Protein AF-F3C036-F1 (afdb_monomer)

Radius of gyration: 21.15 Å; Cα contacts (8 Å, |Δi|>4): 652; chains: 1; bounding box: 64×46×56 Å

Sequence (335 aa):
KQIQALHERIKTNNLTSQKGSITKVDILDRYFKQIKDDIVMARKLKVVVDCGNGAAGVIAPQLIEALGCEVISLFAEVDGNFPNHHPDPGKLENLQDLIAKVKETGADLGLAFDGDGDRVGVVTNKGNVVYPDRLLMLFALDVLKRNPGADIIFDVKCTRRLTPLISEHGGRPVMWKTGHSLIKKEMKKSGALLAGEMSGHIFFKERWFGFDDGIYSAARLLEILSQESANAEDLFETFPNDISTPEINVKVTDVTKFSIIKALETDAQWGDAKLTTIDGVRVDYPKGWGLVRASNTTPVLVLRFEAETEAELQRIKDVFHAELKKVAPDLDLPF

Structure (mmCIF, N/CA/C/O backbone):
data_AF-F3C036-F1
#
_entry.id   AF-F3C036-F1
#
loop_
_atom_site.group_PDB
_atom_site.id
_atom_site.type_symbol
_atom_site.label_atom_id
_atom_site.label_alt_id
_atom_site.label_comp_id
_atom_site.label_asym_id
_atom_site.label_entity_id
_atom_site.label_seq_id
_atom_site.pdbx_PDB_ins_code
_atom_site.Cartn_x
_atom_site.Cartn_y
_atom_site.Cartn_z
_atom_site.occupancy
_atom_site.B_iso_or_equiv
_atom_site.auth_seq_id
_atom_site.auth_comp_id
_atom_site.auth_asym_id
_atom_site.auth_atom_id
_atom_site.pdbx_PDB_model_num
ATOM 1 N N . LYS A 1 1 ? -8.868 -3.477 -21.520 1.00 71.06 1 LYS A N 1
ATOM 2 C CA . LYS A 1 1 ? -9.905 -3.741 -22.557 1.00 71.06 1 LYS A CA 1
ATOM 3 C C . LYS A 1 1 ? -11.290 -3.209 -22.161 1.00 71.06 1 LYS A C 1
ATOM 5 O O . LYS A 1 1 ? -11.872 -2.511 -22.969 1.00 71.06 1 LYS A O 1
ATOM 10 N N . GLN A 1 2 ? -11.799 -3.455 -20.945 1.00 90.81 2 GLN A N 1
ATOM 11 C CA . GLN A 1 2 ? -13.140 -2.985 -20.536 1.00 90.81 2 GLN A CA 1
ATOM 12 C C . GLN A 1 2 ? -13.286 -1.450 -20.484 1.00 90.81 2 GLN A C 1
ATOM 14 O O . GLN A 1 2 ? -14.262 -0.935 -21.008 1.00 90.81 2 GLN A O 1
ATOM 19 N N . ILE A 1 3 ? -12.297 -0.715 -19.956 1.00 93.44 3 ILE A N 1
ATOM 20 C CA . ILE A 1 3 ? -12.329 0.765 -19.923 1.00 93.44 3 ILE A CA 1
ATOM 21 C C . ILE A 1 3 ? -12.415 1.360 -21.340 1.00 93.44 3 ILE A C 1
ATOM 23 O O . ILE A 1 3 ? -13.264 2.201 -21.613 1.00 93.44 3 ILE A O 1
ATOM 27 N N . GLN A 1 4 ? -11.602 0.861 -22.277 1.00 93.31 4 GLN A N 1
ATOM 28 C CA . GLN A 1 4 ? -11.642 1.306 -23.678 1.00 93.31 4 GLN A CA 1
ATOM 29 C C . GLN A 1 4 ? -12.978 0.974 -24.363 1.00 93.31 4 GLN A C 1
ATOM 31 O O . GLN A 1 4 ? -13.433 1.733 -25.209 1.00 93.31 4 GLN A O 1
ATOM 36 N N . ALA A 1 5 ? -13.651 -0.109 -23.960 1.00 96.19 5 ALA A N 1
ATOM 37 C CA . ALA A 1 5 ? -14.981 -0.437 -24.471 1.00 96.19 5 ALA A CA 1
ATOM 38 C C . ALA A 1 5 ? -16.060 0.575 -24.032 1.00 96.19 5 ALA A C 1
ATOM 40 O O . ALA A 1 5 ? -17.023 0.778 -24.767 1.00 96.19 5 ALA A O 1
ATOM 41 N N . LEU A 1 6 ? -15.907 1.239 -22.876 1.00 97.31 6 LEU A N 1
ATOM 42 C CA . LEU A 1 6 ? -16.800 2.334 -22.466 1.00 97.31 6 LEU A CA 1
ATOM 43 C C . LEU A 1 6 ? -16.614 3.567 -23.359 1.00 97.31 6 LEU A C 1
ATOM 45 O O . LEU A 1 6 ? -17.595 4.136 -23.830 1.00 97.31 6 LEU A O 1
ATOM 49 N N . HIS A 1 7 ? -15.364 3.937 -23.646 1.00 96.44 7 HIS A N 1
ATOM 50 C CA . HIS A 1 7 ? -15.054 5.020 -24.581 1.00 96.44 7 HIS A CA 1
ATOM 51 C C . HIS A 1 7 ? -15.587 4.716 -25.991 1.00 96.44 7 HIS A C 1
ATOM 53 O O . HIS A 1 7 ? -16.211 5.573 -26.616 1.00 96.44 7 HIS A O 1
ATOM 59 N N . GLU A 1 8 ? -15.437 3.474 -26.456 1.00 97.50 8 GLU A N 1
ATOM 60 C CA . GLU A 1 8 ? -15.960 3.048 -27.756 1.00 97.50 8 GLU A CA 1
ATOM 61 C C . GLU A 1 8 ? -17.493 3.081 -27.816 1.00 97.50 8 GLU A C 1
ATOM 63 O O . GLU A 1 8 ? -18.063 3.482 -28.830 1.00 97.50 8 GLU A O 1
ATOM 68 N N . ARG A 1 9 ? -18.185 2.734 -26.721 1.00 97.69 9 ARG A N 1
ATOM 69 C CA . ARG A 1 9 ? -19.649 2.869 -26.631 1.00 97.69 9 ARG A CA 1
ATOM 70 C C . ARG A 1 9 ? -20.111 4.306 -26.842 1.00 97.69 9 ARG A C 1
ATOM 72 O O . ARG A 1 9 ? -21.094 4.521 -27.543 1.00 97.69 9 ARG A O 1
ATOM 79 N N . ILE A 1 10 ? -19.396 5.273 -26.270 1.00 97.88 10 ILE A N 1
ATOM 80 C CA . ILE A 1 10 ? -19.684 6.699 -26.464 1.00 97.88 10 ILE A CA 1
ATOM 81 C C . ILE A 1 10 ? -19.424 7.086 -27.926 1.00 97.88 10 ILE A C 1
ATOM 83 O O . ILE A 1 10 ? -20.297 7.668 -28.564 1.00 97.88 10 ILE A O 1
ATOM 87 N N . LYS A 1 11 ? -18.267 6.702 -28.485 1.00 97.88 11 LYS A N 1
ATOM 88 C CA . LYS A 1 11 ? -17.894 7.012 -29.877 1.00 97.88 11 LYS A CA 1
ATOM 89 C C . LYS A 1 11 ? -18.865 6.460 -30.917 1.00 97.88 11 LYS A C 1
ATOM 91 O O . LYS A 1 11 ? -19.129 7.118 -31.917 1.00 97.88 11 LYS A O 1
ATOM 96 N N . THR A 1 12 ? -19.383 5.260 -30.684 1.00 97.69 12 THR A N 1
ATOM 97 C CA . THR A 1 12 ? -20.289 4.560 -31.607 1.00 97.69 12 THR A CA 1
ATOM 98 C C . THR A 1 12 ? -21.764 4.819 -31.315 1.00 97.69 12 THR A C 1
ATOM 100 O O . THR A 1 12 ? -22.623 4.212 -31.949 1.00 97.69 12 THR A O 1
ATOM 103 N N . ASN A 1 13 ? -22.074 5.695 -30.350 1.00 97.19 13 ASN A N 1
ATOM 104 C CA . ASN A 1 13 ? -23.428 5.920 -29.845 1.00 97.19 13 ASN A CA 1
ATOM 105 C C . ASN A 1 13 ? -24.156 4.614 -29.445 1.00 97.19 13 ASN A C 1
ATOM 107 O O . ASN A 1 13 ? -25.377 4.497 -29.545 1.00 97.19 13 ASN A O 1
ATOM 111 N N . ASN A 1 14 ? -23.406 3.611 -28.978 1.00 97.62 14 ASN A N 1
ATOM 112 C CA . ASN A 1 14 ? -23.936 2.356 -28.447 1.00 97.62 14 ASN A CA 1
ATOM 113 C C . ASN A 1 14 ? -24.367 2.558 -26.983 1.00 97.62 14 ASN A C 1
ATOM 115 O O . ASN A 1 14 ? -23.746 2.062 -26.033 1.00 97.62 14 ASN A O 1
ATOM 119 N N . LEU A 1 15 ? -25.412 3.367 -26.814 1.00 97.19 15 LEU A N 1
ATOM 120 C CA . LEU A 1 15 ? -25.948 3.822 -25.537 1.00 97.19 15 LEU A CA 1
ATOM 121 C C . LEU A 1 15 ? -27.366 3.278 -25.341 1.00 97.19 15 LEU A C 1
ATOM 123 O O . LEU A 1 15 ? -28.155 3.190 -26.279 1.00 97.19 15 LEU A O 1
ATOM 127 N N . THR A 1 16 ? -27.708 2.916 -24.107 1.00 95.81 16 THR A N 1
ATOM 128 C CA . THR A 1 16 ? -29.074 2.502 -23.759 1.00 95.81 16 THR A CA 1
ATOM 129 C C . THR A 1 16 ? -29.900 3.718 -23.339 1.00 95.81 16 THR A C 1
ATOM 131 O O . THR A 1 16 ? -29.437 4.508 -22.520 1.00 95.81 16 THR A O 1
ATOM 134 N N . SER A 1 17 ? -31.135 3.840 -23.836 1.00 95.88 17 SER A N 1
ATOM 135 C CA . SER A 1 17 ? -32.079 4.899 -23.445 1.00 95.88 17 SER A CA 1
ATOM 136 C C . SER A 1 17 ? -33.247 4.301 -22.664 1.00 95.88 17 SER A C 1
ATOM 138 O O . SER A 1 17 ? -34.124 3.656 -23.237 1.00 95.88 17 SER A O 1
ATOM 140 N N . GLN A 1 18 ? -33.231 4.473 -21.342 1.00 95.81 18 GLN A N 1
ATOM 141 C CA . GLN A 1 18 ? -34.309 4.086 -20.428 1.00 95.81 18 GLN A CA 1
ATOM 142 C C . GLN A 1 18 ? -34.378 5.090 -19.269 1.00 95.81 18 GLN A C 1
ATOM 144 O O . GLN A 1 18 ? -33.363 5.674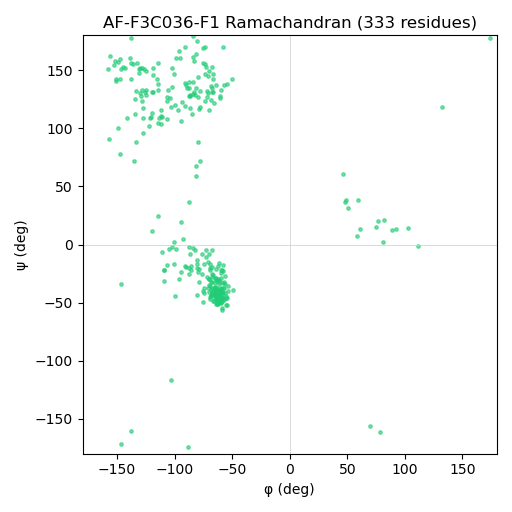 -18.890 1.00 95.81 18 GLN A O 1
ATOM 149 N N . LYS A 1 19 ? -35.568 5.297 -18.688 1.00 96.25 19 LYS A N 1
ATOM 150 C CA . LYS A 1 19 ? -35.719 6.110 -17.470 1.00 96.25 19 LYS A CA 1
ATOM 151 C C . LYS A 1 19 ? -35.288 5.290 -16.250 1.00 96.25 19 LYS A C 1
ATOM 153 O O . LYS A 1 19 ? -35.894 4.261 -15.972 1.00 96.25 19 LYS A O 1
ATOM 158 N N . GLY A 1 20 ? -34.258 5.750 -15.541 1.00 96.62 20 GLY A N 1
ATOM 159 C CA . GLY A 1 20 ? -33.819 5.170 -14.267 1.00 96.62 20 GLY A CA 1
ATOM 160 C C . GLY A 1 20 ? -34.527 5.770 -13.044 1.00 96.62 20 GLY A C 1
ATOM 161 O O . GLY A 1 20 ? -35.421 6.606 -13.175 1.00 96.62 20 GLY A O 1
ATOM 162 N N . SER A 1 21 ? -34.082 5.373 -11.850 1.00 97.19 21 SER A N 1
ATOM 163 C CA . SER A 1 21 ? -34.491 5.930 -10.551 1.00 97.19 21 SER A CA 1
ATOM 164 C C . SER A 1 21 ? -33.267 6.312 -9.714 1.00 97.19 21 SER A C 1
ATOM 166 O O . SER A 1 21 ? -32.213 5.694 -9.850 1.00 97.19 21 SER A O 1
ATOM 168 N N . ILE A 1 22 ? -33.407 7.298 -8.824 1.00 97.88 22 ILE A N 1
ATOM 169 C CA . ILE A 1 22 ? -32.348 7.738 -7.903 1.00 97.88 22 ILE A CA 1
ATOM 170 C C . ILE A 1 22 ? -32.827 7.519 -6.468 1.00 97.88 22 ILE A C 1
ATOM 172 O O . ILE A 1 22 ? -33.921 7.949 -6.103 1.00 97.88 22 ILE A O 1
ATOM 176 N N . THR A 1 23 ? -31.991 6.888 -5.645 1.00 97.94 23 THR A N 1
ATOM 177 C CA . THR A 1 23 ? -32.235 6.697 -4.211 1.00 97.94 23 THR A CA 1
ATOM 178 C C . THR A 1 23 ? -31.002 7.140 -3.439 1.00 97.94 23 THR A C 1
ATOM 180 O O . THR A 1 23 ? -29.890 6.736 -3.767 1.00 97.94 23 THR A O 1
ATOM 183 N N . LYS A 1 24 ? -31.196 7.979 -2.417 1.00 98.00 24 LYS A N 1
ATOM 184 C CA . LYS A 1 24 ? -30.128 8.362 -1.489 1.00 98.00 24 LYS A CA 1
ATOM 185 C C . LYS A 1 24 ? -30.018 7.298 -0.404 1.00 98.00 24 LYS A C 1
ATOM 187 O O . LYS A 1 24 ? -31.029 6.934 0.192 1.00 98.00 24 LYS A O 1
ATOM 192 N N . VAL A 1 25 ? -28.808 6.807 -0.169 1.00 97.69 25 VAL A N 1
ATOM 193 C CA . VAL A 1 25 ? -28.511 5.802 0.854 1.00 97.69 25 VAL A CA 1
ATOM 194 C C . VAL A 1 25 ? -27.362 6.329 1.695 1.00 97.69 25 VAL A C 1
ATOM 196 O O . VAL A 1 25 ? -26.307 6.636 1.147 1.00 97.69 25 VAL A O 1
ATOM 199 N N . ASP A 1 26 ? -27.573 6.419 3.005 1.00 97.12 26 ASP A N 1
ATOM 200 C CA . ASP A 1 26 ? -26.489 6.637 3.956 1.00 97.12 26 ASP A CA 1
ATOM 201 C C . ASP A 1 26 ? -25.858 5.284 4.303 1.00 97.12 26 ASP A C 1
ATOM 203 O O . ASP A 1 26 ? -26.519 4.390 4.843 1.00 97.12 26 ASP A O 1
ATOM 207 N N . ILE A 1 27 ? -24.613 5.092 3.871 1.00 98.00 27 ILE A N 1
ATOM 208 C CA . ILE A 1 27 ? -23.909 3.810 3.957 1.00 98.00 27 ILE A CA 1
ATOM 209 C C . ILE A 1 27 ? -22.827 3.807 5.040 1.00 98.00 27 ILE A C 1
ATOM 211 O O . ILE A 1 27 ? -22.411 2.726 5.462 1.00 98.00 27 ILE A O 1
ATOM 215 N N . LEU A 1 28 ? -22.392 4.987 5.502 1.00 98.19 28 LEU A N 1
ATOM 216 C CA . LEU A 1 28 ? -21.235 5.113 6.389 1.00 98.19 28 LEU A CA 1
ATOM 217 C C . LEU A 1 28 ? -21.491 4.447 7.738 1.00 98.19 28 LEU A C 1
ATOM 219 O O . LEU A 1 28 ? -20.649 3.677 8.185 1.00 98.19 28 LEU A O 1
ATOM 223 N N . ASP A 1 29 ? -22.682 4.612 8.315 1.00 97.88 29 ASP A N 1
ATOM 224 C CA . ASP A 1 29 ? -23.052 3.958 9.577 1.00 97.88 29 ASP A CA 1
ATOM 225 C C . ASP A 1 29 ? -22.985 2.427 9.493 1.00 97.88 29 ASP A C 1
ATOM 227 O O . ASP A 1 29 ? -22.569 1.753 10.439 1.00 97.88 29 ASP A O 1
ATOM 231 N N . ARG A 1 30 ? -23.376 1.853 8.345 1.00 98.44 30 ARG A N 1
ATOM 232 C CA . ARG A 1 30 ? -23.319 0.398 8.138 1.00 98.44 30 ARG A CA 1
ATOM 233 C C . ARG A 1 30 ? -21.879 -0.080 8.053 1.00 98.44 30 ARG A C 1
ATOM 235 O O . ARG A 1 30 ? -21.548 -1.082 8.674 1.00 98.44 30 ARG A O 1
ATOM 242 N N . TYR A 1 31 ? -21.048 0.636 7.302 1.00 98.81 31 TYR A N 1
ATOM 243 C CA . TYR A 1 31 ? -19.625 0.343 7.177 1.00 98.81 31 TYR A CA 1
ATOM 244 C C . TYR A 1 31 ? -18.907 0.479 8.532 1.00 98.81 31 TYR A C 1
ATOM 246 O O . TYR A 1 31 ? -18.235 -0.455 8.964 1.00 98.81 31 TYR A O 1
ATOM 254 N N . PHE A 1 32 ? -19.142 1.578 9.253 1.00 98.81 32 PHE A N 1
ATOM 255 C CA . PHE A 1 32 ? -18.589 1.834 10.582 1.00 98.81 32 PHE A CA 1
ATOM 256 C C . PHE A 1 32 ? -18.922 0.704 11.558 1.00 98.81 32 PHE A C 1
ATOM 258 O O . PHE A 1 32 ? -18.032 0.125 12.181 1.00 98.81 32 PHE A O 1
ATOM 265 N N . LYS A 1 33 ? -20.210 0.351 11.663 1.00 98.69 33 LYS A N 1
ATOM 266 C CA . LYS A 1 33 ? -20.678 -0.715 12.554 1.00 98.69 33 LYS A CA 1
ATOM 267 C C . LYS A 1 33 ? -20.107 -2.075 12.157 1.00 98.69 33 LYS A C 1
ATOM 269 O O . LYS A 1 33 ? -19.719 -2.840 13.029 1.00 98.69 33 LYS A O 1
ATOM 274 N N . GLN A 1 34 ? -20.028 -2.364 10.857 1.00 98.81 34 GLN A N 1
ATOM 275 C CA . GLN A 1 34 ? -19.490 -3.628 10.358 1.00 98.81 34 GLN A CA 1
ATOM 276 C C . GLN A 1 34 ? -18.038 -3.850 10.804 1.00 98.81 34 GLN A C 1
ATOM 278 O O . GLN A 1 34 ? -17.694 -4.971 11.164 1.00 98.81 34 GLN A O 1
ATOM 283 N N . ILE A 1 35 ? -17.204 -2.805 10.793 1.00 98.81 35 ILE A N 1
ATOM 284 C CA . ILE A 1 35 ? -15.812 -2.907 11.252 1.00 98.81 35 ILE A CA 1
ATOM 285 C C . ILE A 1 35 ? -15.755 -2.961 12.776 1.00 98.81 35 ILE A C 1
ATOM 287 O O . ILE A 1 35 ? -15.117 -3.851 13.333 1.00 98.81 35 ILE A O 1
ATOM 291 N N . LYS A 1 36 ? -16.447 -2.040 13.455 1.00 98.62 36 LYS A N 1
ATOM 292 C CA . LYS A 1 36 ? -16.432 -1.947 14.920 1.00 98.62 36 LYS A CA 1
ATOM 293 C C . LYS A 1 36 ? -16.874 -3.241 15.607 1.00 98.62 36 LYS A C 1
ATOM 295 O O . LYS A 1 36 ? -16.331 -3.581 16.650 1.00 98.62 36 LYS A O 1
ATOM 300 N N . ASP A 1 37 ? -17.856 -3.938 15.043 1.00 98.62 37 ASP A N 1
ATOM 301 C CA . ASP A 1 37 ? -18.395 -5.161 15.639 1.00 98.62 37 ASP A CA 1
ATOM 302 C C . ASP A 1 37 ? -17.506 -6.398 15.408 1.00 98.62 37 ASP A C 1
ATOM 304 O O . ASP A 1 37 ? -17.641 -7.375 16.143 1.00 98.62 37 ASP A O 1
ATOM 308 N N . ASP A 1 38 ? -16.632 -6.385 14.394 1.00 98.69 38 ASP A N 1
ATOM 309 C CA . ASP A 1 38 ? -15.737 -7.509 14.066 1.00 98.69 38 ASP A CA 1
ATOM 310 C C . ASP A 1 38 ? -14.337 -7.355 14.678 1.00 98.69 38 ASP A C 1
ATOM 312 O O . ASP A 1 38 ? -13.683 -8.356 14.968 1.00 98.69 38 ASP A O 1
ATOM 316 N N . ILE A 1 39 ? -13.866 -6.119 14.867 1.00 98.69 39 ILE A N 1
ATOM 317 C CA . ILE A 1 39 ? -12.520 -5.827 15.371 1.00 98.69 39 ILE A CA 1
ATOM 318 C C . ILE A 1 39 ? -12.501 -5.808 16.899 1.00 98.69 39 ILE A C 1
ATOM 320 O O . ILE A 1 39 ? -13.255 -5.068 17.532 1.00 98.69 39 ILE A O 1
ATOM 324 N N . VAL A 1 40 ? -11.581 -6.570 17.499 1.00 97.81 40 VAL A N 1
ATOM 325 C CA . VAL A 1 40 ? -11.453 -6.665 18.962 1.00 97.81 40 VAL A CA 1
ATOM 326 C C . VAL A 1 40 ? -10.067 -6.227 19.430 1.00 97.81 40 VAL A C 1
ATOM 328 O O . VAL A 1 40 ? -9.076 -6.935 19.257 1.00 97.81 40 VAL A O 1
ATOM 331 N N . MET A 1 41 ? -10.008 -5.074 20.097 1.00 98.44 41 MET A N 1
ATOM 332 C CA . MET A 1 41 ? -8.781 -4.545 20.698 1.00 98.44 41 MET A CA 1
ATOM 333 C C . MET A 1 41 ? -8.512 -5.175 22.070 1.00 98.44 41 MET A C 1
ATOM 335 O O . MET A 1 41 ? -9.369 -5.147 22.953 1.00 98.44 41 MET A O 1
ATOM 339 N N . ALA A 1 42 ? -7.301 -5.698 22.283 1.00 97.94 42 ALA A N 1
ATOM 340 C CA . ALA A 1 42 ? -6.888 -6.292 23.560 1.00 97.94 42 ALA A CA 1
ATOM 341 C C . ALA A 1 42 ? -6.311 -5.267 24.557 1.00 97.94 42 ALA A C 1
ATOM 343 O O . ALA A 1 42 ? -6.295 -5.511 25.765 1.00 97.94 42 ALA A O 1
ATOM 344 N N . ARG A 1 43 ? -5.867 -4.100 24.072 1.00 97.88 43 ARG A N 1
ATOM 345 C CA . ARG A 1 43 ? -5.432 -2.958 24.890 1.00 97.88 43 ARG A CA 1
ATOM 346 C C . ARG A 1 43 ? -5.653 -1.639 24.158 1.00 97.88 43 ARG A C 1
ATOM 348 O O . ARG A 1 43 ? -5.700 -1.603 22.930 1.00 97.88 43 ARG A O 1
ATOM 355 N N . LYS A 1 44 ? -5.738 -0.549 24.922 1.00 98.12 44 LYS A N 1
ATOM 356 C CA . LYS A 1 44 ? -5.779 0.816 24.384 1.00 98.12 44 LYS A CA 1
ATOM 357 C C . LYS A 1 44 ? -4.430 1.167 23.743 1.00 98.12 44 LYS A C 1
ATOM 359 O O . LYS A 1 44 ? -3.390 0.923 24.351 1.00 98.12 44 LYS A O 1
ATOM 364 N N . LEU A 1 45 ? -4.474 1.766 22.552 1.00 98.75 45 LEU A N 1
ATOM 365 C CA . LEU A 1 45 ? -3.320 2.335 21.843 1.00 98.75 45 LEU A CA 1
ATOM 366 C C . LEU A 1 45 ? -3.531 3.839 21.632 1.00 98.75 45 LEU A C 1
ATOM 368 O O . LEU A 1 45 ? -4.663 4.271 21.405 1.00 98.75 45 LEU A O 1
ATOM 372 N N . LYS A 1 46 ? -2.457 4.627 21.677 1.00 98.88 46 LYS A N 1
ATOM 373 C CA . LYS A 1 46 ? -2.425 6.027 21.240 1.00 98.88 46 LYS A CA 1
ATOM 374 C C . LYS A 1 46 ? -1.967 6.092 19.786 1.00 98.88 46 LYS A C 1
ATOM 376 O O . LYS A 1 46 ? -0.869 5.642 19.470 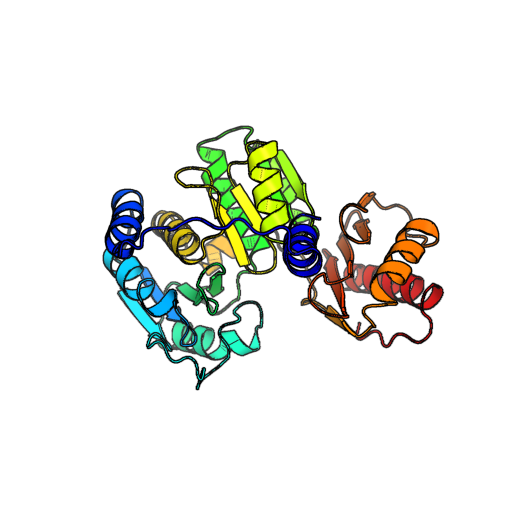1.00 98.88 46 LYS A O 1
ATOM 381 N N . VAL A 1 47 ? -2.783 6.674 18.915 1.00 98.94 47 VAL A N 1
ATOM 382 C CA . VAL A 1 47 ? -2.574 6.653 17.464 1.00 98.94 47 VAL A CA 1
ATOM 383 C C . VAL A 1 47 ? -2.668 8.064 16.898 1.00 98.94 47 VAL A C 1
ATOM 385 O O . VAL A 1 47 ? -3.655 8.763 17.127 1.00 98.94 47 VAL A O 1
ATOM 388 N N . VAL A 1 48 ? -1.658 8.480 16.135 1.00 98.94 48 VAL A N 1
ATOM 389 C CA . VAL A 1 48 ? -1.749 9.694 15.313 1.00 98.94 48 VAL A CA 1
ATOM 390 C C . VAL A 1 48 ? -2.368 9.323 13.969 1.00 98.94 48 VAL A C 1
ATOM 392 O O . VAL A 1 48 ? -1.910 8.379 13.330 1.00 98.94 48 VAL A O 1
ATOM 395 N N . VAL A 1 49 ? -3.407 10.042 13.548 1.00 98.94 49 VAL A N 1
ATOM 396 C CA . VAL A 1 49 ? -4.153 9.762 12.315 1.00 98.94 49 VAL A CA 1
ATOM 397 C C . VAL A 1 49 ? -4.095 10.973 11.398 1.00 98.94 49 VAL A C 1
ATOM 399 O O . VAL A 1 49 ? -4.727 11.988 11.675 1.00 98.94 49 VAL A O 1
ATOM 402 N N . ASP A 1 50 ? -3.354 10.848 10.306 1.00 98.94 50 ASP A N 1
ATOM 403 C CA . ASP A 1 50 ? -3.208 11.856 9.265 1.00 98.94 50 ASP A CA 1
ATOM 404 C C . ASP A 1 50 ? -4.109 11.529 8.068 1.00 98.94 50 ASP A C 1
ATOM 406 O O . ASP A 1 50 ? -4.000 10.461 7.464 1.00 98.94 50 ASP A O 1
ATOM 410 N N . CYS A 1 51 ? -5.031 12.431 7.735 1.00 98.81 51 CYS A N 1
ATOM 411 C CA . CYS A 1 51 ? -5.914 12.258 6.578 1.00 98.81 51 CYS A CA 1
ATOM 412 C C . CYS A 1 51 ? -5.528 13.140 5.384 1.00 98.81 51 CYS A C 1
ATOM 414 O O . CYS A 1 51 ? -6.203 13.065 4.358 1.00 98.81 51 CYS A O 1
ATOM 416 N N . GLY A 1 52 ? -4.515 14.007 5.510 1.00 98.56 52 GLY A N 1
ATOM 417 C CA . GLY A 1 52 ? -4.083 14.931 4.456 1.00 98.56 52 GLY A CA 1
ATOM 418 C C . GLY A 1 52 ? -5.224 15.722 3.802 1.00 98.56 52 GLY A C 1
ATOM 419 O O . GLY A 1 52 ? -5.225 15.907 2.588 1.00 98.56 52 GLY A O 1
ATOM 420 N N . ASN A 1 53 ? -6.239 16.115 4.581 1.00 98.81 53 ASN A N 1
ATOM 421 C CA . ASN A 1 53 ? -7.478 16.773 4.141 1.00 98.81 53 ASN A CA 1
ATOM 422 C C . ASN A 1 53 ? -8.356 15.968 3.159 1.00 98.81 53 ASN A C 1
ATOM 424 O O . ASN A 1 53 ? -9.276 16.518 2.547 1.00 98.81 53 ASN A O 1
ATOM 428 N N . GLY A 1 54 ? -8.086 14.671 3.006 1.00 98.62 54 GLY A N 1
ATOM 429 C CA . GLY A 1 54 ? -8.824 13.741 2.160 1.00 98.62 54 GLY A CA 1
ATOM 430 C C . GLY A 1 54 ? -10.117 13.215 2.786 1.00 98.62 54 GLY A C 1
ATOM 431 O O . GLY A 1 54 ? -10.435 13.448 3.953 1.00 98.62 54 GLY A O 1
ATOM 432 N N . ALA A 1 55 ? -10.863 12.445 1.994 1.00 98.50 55 ALA A N 1
ATOM 433 C CA . ALA A 1 55 ? -12.165 11.903 2.369 1.00 98.50 55 ALA A CA 1
ATOM 434 C C . ALA A 1 55 ? -12.100 10.910 3.542 1.00 98.50 55 ALA A C 1
ATOM 436 O O . ALA A 1 55 ? -13.103 10.732 4.226 1.00 98.50 55 ALA A O 1
ATOM 437 N N . ALA A 1 56 ? -10.939 10.310 3.829 1.00 98.69 56 ALA A N 1
ATOM 438 C CA . ALA A 1 56 ? -10.757 9.430 4.985 1.00 98.69 56 ALA A CA 1
ATOM 439 C C . ALA A 1 56 ? -11.109 10.112 6.326 1.00 98.69 56 ALA A C 1
ATOM 441 O O . ALA A 1 56 ? -11.568 9.440 7.254 1.00 98.69 56 ALA A O 1
ATOM 442 N N . GLY A 1 57 ? -10.983 11.444 6.416 1.00 98.50 57 GLY A N 1
ATOM 443 C CA . GLY A 1 57 ? -11.295 12.226 7.618 1.00 98.50 57 GLY A CA 1
ATOM 444 C C . GLY A 1 57 ? -12.758 12.167 8.072 1.00 98.50 57 GLY A C 1
ATOM 445 O O . GLY A 1 57 ? -13.054 12.420 9.240 1.00 98.50 57 GLY A O 1
ATOM 446 N N . VAL A 1 58 ? -13.683 11.758 7.193 1.00 98.50 58 VAL A N 1
ATOM 447 C CA . VAL A 1 58 ? -15.104 11.603 7.555 1.00 98.50 58 VAL A CA 1
ATOM 448 C C . VAL A 1 58 ? -15.367 10.407 8.473 1.00 98.50 58 VAL A C 1
ATOM 450 O O . VAL A 1 58 ? -16.462 10.307 9.023 1.00 98.50 58 VAL A O 1
ATOM 453 N N . ILE A 1 59 ? -14.412 9.476 8.598 1.00 98.81 59 ILE A N 1
ATOM 454 C CA . ILE A 1 59 ? -14.635 8.224 9.326 1.00 98.81 59 ILE A CA 1
ATOM 455 C C . ILE A 1 59 ? -13.416 7.661 10.057 1.00 98.81 59 ILE A C 1
ATOM 457 O O . ILE A 1 59 ? -13.594 7.037 11.102 1.00 98.81 59 ILE A O 1
ATOM 461 N N . ALA A 1 60 ? -12.197 7.815 9.533 1.00 98.81 60 ALA A N 1
ATOM 462 C CA . ALA A 1 60 ? -11.047 7.085 10.057 1.00 98.81 60 ALA A CA 1
ATOM 463 C C . ALA A 1 60 ? -10.720 7.453 11.519 1.00 98.81 60 ALA A C 1
ATOM 465 O O . ALA A 1 60 ? -10.622 6.529 12.331 1.00 98.81 60 ALA A O 1
ATOM 466 N N . PRO A 1 61 ? -10.640 8.745 11.913 1.00 98.81 61 PRO A N 1
ATOM 467 C CA . PRO A 1 61 ? -10.428 9.109 13.315 1.00 98.81 61 PRO A CA 1
ATOM 468 C C . PRO A 1 61 ? -11.520 8.571 14.251 1.00 98.81 61 PRO A C 1
ATOM 470 O O . PRO A 1 61 ? -11.214 7.979 15.284 1.00 98.81 61 PRO A O 1
ATOM 473 N N . GLN A 1 62 ? -12.791 8.717 13.866 1.00 98.75 62 GLN A N 1
ATOM 474 C CA . GLN A 1 62 ? -13.952 8.336 14.674 1.00 98.75 62 GLN A CA 1
ATOM 475 C C . GLN A 1 62 ? -14.052 6.816 14.831 1.00 98.75 62 GLN A C 1
ATOM 477 O O . GLN A 1 62 ? -14.411 6.316 15.896 1.00 98.75 62 GLN A O 1
ATOM 482 N N . LEU A 1 63 ? -13.744 6.066 13.769 1.00 98.88 63 LEU A N 1
ATOM 483 C CA . LEU A 1 63 ? -13.728 4.609 13.807 1.00 98.88 63 LEU A CA 1
ATOM 484 C C . LEU A 1 63 ? -12.606 4.114 14.715 1.00 98.88 63 LEU A C 1
ATOM 486 O O . LEU A 1 63 ? -12.869 3.298 15.592 1.00 98.88 63 LEU A O 1
ATOM 490 N N . ILE A 1 64 ? -11.387 4.633 14.552 1.00 98.94 64 ILE A N 1
ATOM 491 C CA . ILE A 1 64 ? -10.231 4.236 15.367 1.00 98.94 64 ILE A CA 1
ATOM 492 C C . ILE A 1 64 ? -10.474 4.562 16.849 1.00 98.94 64 ILE A C 1
ATOM 494 O O . ILE A 1 64 ? -10.222 3.722 17.712 1.00 98.94 64 ILE A O 1
ATOM 498 N N . GLU A 1 65 ? -11.037 5.730 17.162 1.00 98.81 65 GLU A N 1
ATOM 499 C CA . GLU A 1 65 ? -11.444 6.075 18.529 1.00 98.81 65 GLU A CA 1
ATOM 500 C C . GLU A 1 65 ? -12.496 5.091 19.069 1.00 98.81 65 GLU A C 1
ATOM 502 O O . GLU A 1 65 ? -12.374 4.583 20.185 1.00 98.81 65 GLU A O 1
ATOM 507 N N . ALA A 1 66 ? -13.498 4.738 18.260 1.00 98.75 66 ALA A N 1
ATOM 508 C CA . ALA A 1 66 ? -14.553 3.806 18.652 1.00 98.75 66 ALA A CA 1
ATOM 509 C C . ALA A 1 66 ? -14.094 2.347 18.819 1.00 98.75 66 ALA A C 1
ATOM 511 O O . ALA A 1 66 ? -14.817 1.574 19.456 1.00 98.75 66 ALA A O 1
ATOM 512 N N . LEU A 1 67 ? -12.922 1.981 18.290 1.00 98.75 67 LEU A N 1
ATOM 513 C CA . LEU A 1 67 ? -12.239 0.715 18.580 1.00 98.75 67 LEU A CA 1
ATOM 514 C C . LEU A 1 67 ? -11.550 0.723 19.959 1.00 98.75 67 LEU A C 1
ATOM 516 O O . LEU A 1 67 ? -11.100 -0.320 20.425 1.00 98.75 67 LEU A O 1
ATOM 520 N N . GLY A 1 68 ? -11.499 1.870 20.644 1.00 98.38 68 GLY A N 1
ATOM 521 C CA . GLY A 1 68 ? -10.919 2.017 21.981 1.00 98.38 68 GLY A CA 1
ATOM 522 C C . GLY A 1 68 ? -9.528 2.652 21.999 1.00 98.38 68 GLY A C 1
ATOM 523 O O . GLY A 1 68 ? -8.851 2.583 23.027 1.00 98.38 68 GLY A O 1
ATOM 524 N N . CYS A 1 69 ? -9.087 3.262 20.895 1.00 98.81 69 CYS A N 1
ATOM 525 C CA . CYS A 1 69 ? -7.833 4.011 20.824 1.00 98.81 69 CYS A CA 1
ATOM 526 C C . CYS A 1 69 ? -7.977 5.450 21.345 1.00 98.81 69 CYS A C 1
ATOM 528 O O . CYS A 1 69 ? -9.055 6.034 21.346 1.00 98.81 69 CYS A O 1
ATOM 530 N N . GLU A 1 70 ? -6.859 6.050 21.749 1.00 98.81 70 GLU A N 1
ATOM 531 C CA . GLU A 1 70 ? -6.726 7.505 21.866 1.00 98.81 70 GLU A CA 1
ATOM 532 C C . GLU A 1 70 ? -6.202 8.061 20.551 1.00 98.81 70 GLU A C 1
ATOM 534 O O . GLU A 1 70 ? -5.114 7.683 20.120 1.00 98.81 70 GLU A O 1
ATOM 539 N N . VAL A 1 71 ? -6.974 8.937 19.914 1.00 98.88 71 VAL A N 1
ATOM 540 C CA . VAL A 1 71 ? -6.668 9.443 18.575 1.00 98.88 71 VAL A CA 1
ATOM 541 C C . VAL A 1 71 ? -6.170 10.879 18.640 1.00 98.88 71 VAL A C 1
ATOM 543 O O . VAL A 1 71 ? -6.769 11.735 19.286 1.00 98.88 71 VAL A O 1
ATOM 546 N N . ILE A 1 72 ? -5.072 11.139 17.936 1.00 98.88 72 ILE A N 1
ATOM 547 C CA . ILE A 1 72 ? -4.541 12.478 17.686 1.00 98.88 72 ILE A CA 1
ATOM 548 C C . ILE A 1 72 ? -4.650 12.726 16.185 1.00 98.88 72 ILE A C 1
ATOM 550 O O . ILE A 1 72 ? -3.881 12.179 15.399 1.00 98.88 72 ILE A O 1
ATOM 554 N N . SER A 1 73 ? -5.622 13.534 15.781 1.00 98.69 73 SER A N 1
ATOM 555 C CA . SER A 1 73 ? -5.877 13.799 14.367 1.00 98.69 73 SER A CA 1
ATOM 556 C C . SER A 1 73 ? -4.925 14.855 13.803 1.00 98.69 73 SER A C 1
ATOM 558 O O . SER A 1 73 ? -4.745 15.921 14.395 1.00 98.69 73 SER A O 1
ATOM 560 N N . LEU A 1 74 ? -4.382 14.589 12.619 1.00 98.81 74 LEU A N 1
ATOM 561 C CA . LEU A 1 74 ? -3.724 15.550 11.742 1.00 98.81 74 LEU A CA 1
ATOM 562 C C . LEU A 1 74 ? -4.551 15.691 10.465 1.00 98.81 74 LEU A C 1
ATOM 564 O O . LEU A 1 74 ? -4.991 14.703 9.880 1.00 98.81 74 LEU A O 1
ATOM 568 N N . PHE A 1 75 ? -4.790 16.939 10.062 1.00 98.69 75 PHE A N 1
ATOM 569 C CA . PHE A 1 75 ? -5.403 17.276 8.772 1.00 98.69 75 PHE A CA 1
ATOM 570 C C . PHE A 1 75 ? -6.689 16.478 8.454 1.00 98.69 75 PHE A C 1
ATOM 572 O O . PHE A 1 75 ? -6.915 16.075 7.318 1.00 98.69 75 PHE A O 1
ATOM 579 N N . ALA A 1 76 ? -7.528 16.224 9.467 1.00 98.38 76 ALA A N 1
ATOM 580 C CA . ALA A 1 76 ? -8.739 15.404 9.339 1.00 98.38 76 ALA A CA 1
ATOM 581 C C . ALA A 1 76 ? -9.942 16.149 8.734 1.00 98.38 76 ALA A C 1
ATOM 583 O O . ALA A 1 76 ? -10.864 15.516 8.228 1.00 98.38 76 ALA A O 1
ATOM 584 N N . GLU A 1 77 ? -9.937 17.482 8.766 1.00 98.62 77 GLU A N 1
ATOM 585 C CA . GLU A 1 77 ? -10.969 18.287 8.110 1.00 98.62 77 GLU A CA 1
ATOM 586 C C . GLU A 1 77 ? -10.845 18.159 6.588 1.00 98.62 77 GLU A C 1
ATOM 588 O O . GLU A 1 77 ? -9.779 18.423 6.019 1.00 98.62 77 GLU A O 1
ATOM 593 N N . VAL A 1 78 ? -11.939 17.757 5.934 1.00 98.69 78 VAL A N 1
ATOM 594 C CA . VAL A 1 78 ? -11.978 17.547 4.483 1.00 98.69 78 VAL A CA 1
ATOM 595 C C . VAL A 1 78 ? -11.892 18.892 3.766 1.00 98.69 78 VAL A C 1
ATOM 597 O O . VAL A 1 78 ? -12.806 19.712 3.852 1.00 98.69 78 VAL A O 1
ATOM 600 N N . ASP A 1 79 ? -10.816 19.091 3.007 1.00 98.56 79 ASP A N 1
ATOM 601 C CA . ASP A 1 79 ? -10.596 20.278 2.183 1.00 98.56 79 ASP A CA 1
ATOM 602 C C . ASP A 1 79 ? -9.937 19.877 0.858 1.00 98.56 79 ASP A C 1
ATOM 604 O O . ASP A 1 79 ? -8.756 19.533 0.801 1.00 98.56 79 ASP A O 1
ATOM 608 N N . GLY A 1 80 ? -10.704 19.964 -0.232 1.00 98.06 80 GLY A N 1
ATOM 609 C CA . GLY A 1 80 ? -10.245 19.618 -1.580 1.00 98.06 80 GLY A CA 1
ATOM 610 C C . GLY A 1 80 ? -9.178 20.553 -2.161 1.00 98.06 80 GLY A C 1
ATOM 611 O O . GLY A 1 80 ? -8.686 20.283 -3.256 1.00 98.06 80 GLY A O 1
ATOM 612 N N . ASN A 1 81 ? -8.815 21.638 -1.464 1.00 98.25 81 ASN A N 1
ATOM 613 C CA . ASN A 1 81 ? -7.648 22.453 -1.806 1.00 98.25 81 ASN A CA 1
ATOM 614 C C . ASN A 1 81 ? -6.331 21.841 -1.305 1.00 98.25 81 ASN A C 1
ATOM 616 O O . ASN A 1 81 ? -5.275 22.296 -1.736 1.00 98.25 81 ASN A O 1
ATOM 620 N N . PHE A 1 82 ? -6.392 20.844 -0.410 1.00 98.06 82 PHE A N 1
ATOM 621 C CA . PHE A 1 82 ? -5.238 20.195 0.223 1.00 98.06 82 PHE A CA 1
ATOM 622 C C . PHE A 1 82 ? -4.200 21.210 0.742 1.00 98.06 82 PHE A C 1
ATOM 624 O O . PHE A 1 82 ? -3.063 21.226 0.270 1.00 98.06 82 PHE A O 1
ATOM 631 N N . PRO A 1 83 ? -4.575 22.097 1.688 1.00 98.38 83 PRO A N 1
ATOM 632 C CA . PRO A 1 83 ? -3.754 23.250 2.074 1.00 98.38 83 PRO A CA 1
ATOM 633 C C . PRO A 1 83 ? -2.464 22.901 2.839 1.00 98.38 83 PRO A C 1
ATOM 635 O O . PRO A 1 83 ? -1.661 23.798 3.091 1.00 98.38 83 PRO A O 1
ATOM 638 N N . ASN A 1 84 ? -2.278 21.635 3.227 1.00 98.56 84 ASN A N 1
ATOM 639 C CA . ASN A 1 84 ? -1.110 21.141 3.958 1.00 98.56 84 ASN A CA 1
ATOM 640 C C . ASN A 1 84 ? -0.173 20.384 2.995 1.00 98.56 84 ASN A C 1
ATOM 642 O O . ASN A 1 84 ? 0.347 20.974 2.049 1.00 98.56 84 ASN A O 1
ATOM 646 N N . HIS A 1 85 ? 0.032 19.080 3.194 1.00 98.31 85 HIS A N 1
ATOM 647 C CA . HIS A 1 85 ? 0.658 18.210 2.197 1.00 98.31 85 HIS A CA 1
ATOM 648 C C . HIS A 1 85 ? -0.405 17.498 1.349 1.00 98.31 85 HIS A C 1
ATOM 650 O O . HIS A 1 85 ? -1.564 17.367 1.744 1.00 98.31 85 HIS A O 1
ATOM 656 N N . HIS A 1 86 ? -0.012 16.994 0.177 1.00 98.06 86 HIS A N 1
ATOM 657 C CA . HIS A 1 86 ? -0.902 16.130 -0.599 1.00 98.06 86 HIS A CA 1
ATOM 658 C C . HIS A 1 86 ? -1.146 14.804 0.146 1.00 98.06 86 HIS A C 1
ATOM 660 O O . HIS A 1 86 ? -0.200 14.259 0.727 1.00 98.06 86 HIS A O 1
ATOM 666 N N . PRO A 1 87 ? -2.367 14.237 0.092 1.00 98.06 87 PRO A N 1
ATOM 667 C CA . PRO A 1 87 ? -2.679 12.959 0.727 1.00 98.06 87 PRO A CA 1
ATOM 668 C C . PRO A 1 87 ? -2.150 11.796 -0.128 1.00 98.06 87 PRO A C 1
ATOM 670 O O . PRO A 1 87 ? -2.895 11.100 -0.816 1.00 98.06 87 PRO A O 1
ATOM 673 N N . ASP A 1 88 ? -0.828 11.626 -0.137 1.00 97.38 88 ASP A N 1
ATOM 674 C CA . ASP A 1 88 ? -0.131 10.523 -0.800 1.00 97.38 88 ASP A CA 1
ATOM 675 C C . ASP A 1 88 ? 0.917 9.926 0.154 1.00 97.38 88 ASP A C 1
ATOM 677 O O . ASP A 1 88 ? 2.074 10.360 0.145 1.00 97.38 88 ASP A O 1
ATOM 681 N N . PRO A 1 89 ? 0.532 8.944 0.991 1.00 96.75 89 PRO A N 1
ATOM 682 C CA . PRO A 1 89 ? 1.392 8.378 2.028 1.00 96.75 89 PRO A CA 1
ATOM 683 C C . PRO A 1 89 ? 2.506 7.478 1.473 1.00 96.75 89 PRO A C 1
ATOM 685 O O . PRO A 1 89 ? 3.359 7.018 2.226 1.00 96.75 89 PRO A O 1
ATOM 688 N N . GLY A 1 90 ? 2.534 7.226 0.157 1.00 92.12 90 GLY A N 1
ATOM 689 C CA . GLY A 1 90 ? 3.640 6.524 -0.502 1.00 92.12 90 GLY A CA 1
ATOM 690 C C . GLY A 1 90 ? 4.917 7.365 -0.620 1.00 92.12 90 GLY A C 1
ATOM 691 O O . GLY A 1 90 ? 5.972 6.834 -0.969 1.00 92.12 90 GLY A O 1
ATOM 692 N N . LYS A 1 91 ? 4.828 8.668 -0.338 1.00 92.12 91 LYS A N 1
ATOM 693 C CA . LYS A 1 91 ? 5.925 9.632 -0.410 1.00 92.12 91 LYS A CA 1
ATOM 694 C C . LYS A 1 91 ? 6.387 10.029 0.982 1.00 92.12 91 LYS A C 1
ATOM 696 O O . LYS A 1 91 ? 5.600 10.529 1.783 1.00 92.12 91 LYS A O 1
ATOM 701 N N . LEU A 1 92 ? 7.676 9.844 1.255 1.00 93.25 92 LEU A N 1
ATOM 702 C CA . LEU A 1 92 ? 8.252 10.083 2.578 1.00 93.25 92 LEU A CA 1
ATOM 703 C C . LEU A 1 92 ? 8.102 11.544 3.029 1.00 93.25 92 LEU A C 1
ATOM 705 O O . LEU A 1 92 ? 7.915 11.802 4.218 1.00 93.25 92 LEU A O 1
ATOM 709 N N . GLU A 1 93 ? 8.155 12.498 2.100 1.00 96.38 93 GLU A N 1
ATOM 710 C CA . GLU A 1 93 ? 7.955 13.921 2.380 1.00 96.38 93 GLU A CA 1
ATOM 711 C C . GLU A 1 93 ? 6.561 14.232 2.948 1.00 96.38 93 GLU A C 1
ATOM 713 O O . GLU A 1 93 ? 6.441 15.116 3.791 1.00 96.38 93 GLU A O 1
ATOM 718 N N . ASN A 1 94 ? 5.534 13.460 2.576 1.00 98.06 94 ASN A N 1
ATOM 719 C CA . ASN A 1 94 ? 4.167 13.627 3.077 1.00 98.06 94 ASN A CA 1
ATOM 720 C C . ASN A 1 94 ? 3.945 12.957 4.443 1.00 98.06 94 ASN A C 1
ATOM 722 O O . ASN A 1 94 ? 2.869 13.072 5.010 1.00 98.06 94 ASN A O 1
ATOM 726 N N . LEU A 1 95 ? 4.938 12.234 4.973 1.00 98.44 95 LEU A N 1
ATOM 727 C CA . LEU A 1 95 ? 4.856 11.571 6.279 1.00 98.44 95 LEU A CA 1
ATOM 728 C C . LEU A 1 95 ? 5.599 12.340 7.380 1.00 98.44 95 LEU A C 1
ATOM 730 O O . LEU A 1 95 ? 5.605 11.900 8.527 1.00 98.44 95 LEU A O 1
ATOM 734 N N . GLN A 1 96 ? 6.259 13.458 7.060 1.00 98.62 96 GLN A N 1
ATOM 735 C CA . GLN A 1 96 ? 7.127 14.158 8.014 1.00 98.62 96 GLN A CA 1
ATOM 736 C C . GLN A 1 96 ? 6.355 14.705 9.222 1.00 98.62 96 GLN A C 1
ATOM 738 O O . GLN A 1 96 ? 6.812 14.530 10.354 1.00 98.62 96 GLN A O 1
ATOM 743 N N . ASP A 1 97 ? 5.172 15.283 9.002 1.00 98.81 97 ASP A N 1
ATOM 744 C CA . ASP A 1 97 ? 4.320 15.797 10.082 1.00 98.81 97 ASP A CA 1
ATOM 745 C C . ASP A 1 97 ? 3.804 14.662 10.976 1.00 98.81 97 ASP A C 1
ATOM 747 O O . ASP A 1 97 ? 3.867 14.760 12.205 1.00 98.81 97 ASP A O 1
ATOM 751 N N . LEU A 1 98 ? 3.395 13.539 10.374 1.00 98.88 98 LEU A N 1
ATOM 752 C CA . LEU A 1 98 ? 3.013 12.328 11.097 1.00 98.88 98 LEU A CA 1
ATOM 753 C C . LEU A 1 98 ? 4.168 11.794 11.958 1.00 98.88 98 LEU A C 1
ATOM 755 O O . LEU A 1 98 ? 3.989 11.557 13.153 1.00 98.88 98 LEU A O 1
ATOM 759 N N . ILE A 1 99 ? 5.364 11.639 11.380 1.00 98.88 99 ILE A N 1
ATOM 760 C CA . ILE A 1 99 ? 6.567 11.169 12.087 1.00 98.88 99 ILE A CA 1
ATOM 761 C C . ILE A 1 99 ? 6.895 12.090 13.264 1.00 98.88 99 ILE A C 1
ATOM 763 O O . ILE A 1 99 ? 7.170 11.611 14.370 1.00 98.88 99 ILE A O 1
ATOM 767 N N . ALA A 1 100 ? 6.866 13.406 13.043 1.00 98.81 100 ALA A N 1
ATOM 768 C CA . ALA A 1 100 ? 7.131 14.390 14.082 1.00 98.81 100 ALA A CA 1
ATOM 769 C C . ALA A 1 100 ? 6.094 14.294 15.208 1.00 98.81 100 ALA A C 1
ATOM 771 O O . ALA A 1 100 ? 6.469 14.218 16.379 1.00 98.81 100 ALA A O 1
ATOM 772 N N . LYS A 1 101 ? 4.802 14.215 14.865 1.00 98.88 101 LYS A N 1
ATOM 773 C CA . LYS A 1 101 ? 3.714 14.165 15.844 1.00 98.88 101 LYS A CA 1
ATOM 774 C C . LYS A 1 101 ? 3.714 12.876 16.661 1.00 98.88 101 LYS A C 1
ATOM 776 O O . LYS A 1 101 ? 3.468 12.931 17.867 1.00 98.88 101 LYS A O 1
ATOM 781 N N . VAL A 1 102 ? 4.037 11.734 16.050 1.00 98.88 102 VAL A N 1
ATOM 782 C CA . VAL A 1 102 ? 4.198 10.457 16.765 1.00 98.88 102 VAL A CA 1
ATOM 783 C C . VAL A 1 102 ? 5.286 10.577 17.833 1.00 98.88 102 VAL A C 1
ATOM 785 O O . VAL A 1 102 ? 5.038 10.252 18.995 1.00 98.88 102 VAL A O 1
ATOM 788 N N . LYS A 1 103 ? 6.456 11.124 17.474 1.00 98.62 103 LYS A N 1
ATOM 789 C CA . LYS A 1 103 ? 7.574 11.329 18.412 1.00 98.62 103 LYS A CA 1
ATOM 790 C C . LYS A 1 103 ? 7.240 12.338 19.509 1.00 98.62 103 LYS A C 1
ATOM 792 O O . LYS A 1 103 ? 7.535 12.089 20.672 1.00 98.62 103 LYS A O 1
ATOM 797 N N . GLU A 1 104 ? 6.624 13.461 19.145 1.00 98.69 104 GLU A N 1
ATOM 798 C CA . GLU A 1 104 ? 6.244 14.535 20.072 1.00 98.69 104 GLU A CA 1
ATOM 799 C C . GLU A 1 104 ? 5.272 14.047 21.151 1.00 98.69 104 GLU A C 1
ATOM 801 O O . GLU A 1 104 ? 5.384 14.427 22.314 1.00 98.69 104 GLU A O 1
ATOM 806 N N . THR A 1 105 ? 4.316 13.199 20.770 1.00 98.56 105 THR A N 1
ATOM 807 C CA . THR A 1 105 ? 3.204 12.794 21.642 1.00 98.56 105 THR A CA 1
ATOM 808 C C . THR A 1 105 ? 3.411 11.439 22.312 1.00 98.56 105 THR A C 1
ATOM 810 O O . THR A 1 105 ? 2.576 11.029 23.125 1.00 98.56 105 THR A O 1
ATOM 813 N N . GLY A 1 106 ? 4.513 10.752 21.986 1.00 98.38 106 GLY A N 1
ATOM 814 C CA . GLY A 1 106 ? 4.793 9.394 22.444 1.00 98.38 106 GLY A CA 1
ATOM 815 C C . GLY A 1 106 ? 3.712 8.405 22.007 1.00 98.38 106 GLY A C 1
ATOM 816 O O . GLY A 1 106 ? 3.306 7.562 22.803 1.00 98.38 106 GLY A O 1
ATOM 817 N N . ALA A 1 107 ? 3.185 8.562 20.789 1.00 98.81 107 ALA A N 1
ATOM 818 C CA . ALA A 1 107 ? 2.151 7.680 20.260 1.00 98.81 107 ALA A CA 1
ATOM 819 C C . ALA A 1 107 ? 2.705 6.281 19.948 1.00 98.81 107 ALA A C 1
ATOM 821 O O . ALA A 1 107 ? 3.864 6.126 19.563 1.00 98.81 107 ALA A O 1
ATOM 822 N N . ASP A 1 108 ? 1.855 5.262 20.077 1.00 98.81 108 ASP A N 1
ATOM 823 C CA . ASP A 1 108 ? 2.198 3.870 19.776 1.00 98.81 108 ASP A CA 1
ATOM 824 C C . ASP A 1 108 ? 2.333 3.627 18.265 1.00 98.81 108 ASP A C 1
ATOM 826 O O . ASP A 1 108 ? 3.058 2.725 17.836 1.00 98.81 108 ASP A O 1
ATOM 830 N N . LEU A 1 109 ? 1.617 4.416 17.456 1.00 98.62 109 LEU A N 1
ATOM 831 C CA . LEU A 1 109 ? 1.567 4.277 16.005 1.00 98.62 109 LEU A CA 1
ATOM 832 C C . LEU A 1 109 ? 1.146 5.590 15.326 1.00 98.62 109 LEU A C 1
ATOM 834 O O . LEU A 1 109 ? 0.368 6.370 15.877 1.00 98.62 109 LEU A O 1
ATOM 838 N N . GLY A 1 110 ? 1.616 5.798 14.102 1.00 98.94 110 GLY A N 1
ATOM 839 C CA . GLY A 1 110 ? 1.097 6.781 13.161 1.00 98.94 110 GLY A CA 1
ATOM 840 C C . GLY A 1 110 ? 0.479 6.107 11.939 1.00 98.94 110 GLY A C 1
ATOM 841 O O . GLY A 1 110 ? 1.042 5.153 11.400 1.00 98.94 110 GLY A O 1
ATOM 842 N N . LEU A 1 111 ? -0.662 6.619 11.488 1.00 98.94 111 LEU A N 1
ATOM 843 C CA . LEU A 1 111 ? -1.370 6.178 10.291 1.00 98.94 111 LEU A CA 1
ATOM 844 C C . LEU A 1 111 ? -1.606 7.376 9.375 1.00 98.94 111 LEU A C 1
ATOM 846 O O . LEU A 1 111 ? -2.106 8.395 9.841 1.00 98.94 111 LEU A O 1
ATOM 850 N N . ALA A 1 112 ? -1.280 7.241 8.092 1.00 98.88 112 ALA A N 1
ATOM 851 C CA . ALA A 1 112 ? -1.596 8.231 7.065 1.00 98.88 112 ALA A CA 1
ATOM 852 C C . ALA A 1 112 ? -2.487 7.609 5.989 1.00 98.88 112 ALA A C 1
ATOM 854 O O . ALA A 1 112 ? -2.160 6.544 5.468 1.00 98.88 112 ALA A O 1
ATOM 855 N N . PHE A 1 113 ? -3.577 8.273 5.628 1.00 98.88 113 PHE A N 1
ATOM 856 C CA . PHE A 1 113 ? -4.454 7.851 4.536 1.00 98.88 113 PHE A CA 1
ATOM 857 C C . PHE A 1 113 ? -4.210 8.685 3.286 1.00 98.88 113 PHE A C 1
ATOM 859 O O . PHE A 1 113 ? -3.782 9.839 3.359 1.00 98.88 113 PHE A O 1
ATOM 866 N N . ASP A 1 114 ? -4.474 8.093 2.127 1.00 98.50 114 ASP A N 1
ATOM 867 C CA . ASP A 1 114 ? -4.507 8.853 0.890 1.00 98.50 114 ASP A CA 1
ATOM 868 C C . ASP A 1 114 ? -5.871 9.524 0.656 1.00 98.50 114 ASP A C 1
ATOM 870 O O . ASP A 1 114 ? -6.775 9.457 1.492 1.00 98.50 114 ASP A O 1
ATOM 874 N N . GLY A 1 115 ? -5.993 10.257 -0.454 1.00 98.06 115 GLY A N 1
ATOM 875 C CA . GLY A 1 115 ? -7.087 11.208 -0.661 1.00 98.06 115 GLY A CA 1
ATOM 876 C C . GLY A 1 115 ? -8.495 10.610 -0.591 1.00 98.06 115 GLY A C 1
ATOM 877 O O . GLY A 1 115 ? -9.413 11.297 -0.139 1.00 98.06 115 GLY A O 1
ATOM 878 N N . ASP A 1 116 ? -8.679 9.360 -1.014 1.00 98.38 116 ASP A N 1
ATOM 879 C CA . ASP A 1 116 ? -9.951 8.632 -0.978 1.00 98.38 116 ASP A CA 1
ATOM 880 C C . ASP A 1 116 ? -9.983 7.470 0.032 1.00 98.38 116 ASP A C 1
ATOM 882 O O . ASP A 1 116 ? -11.065 6.945 0.303 1.00 98.38 116 ASP A O 1
ATOM 886 N N . GLY A 1 117 ? -8.854 7.144 0.672 1.00 98.44 117 GLY A N 1
ATOM 887 C CA . GLY A 1 117 ? -8.780 6.251 1.832 1.00 98.44 117 GLY A CA 1
ATOM 888 C C . GLY A 1 117 ? -8.616 4.766 1.501 1.00 98.44 117 GLY A C 1
ATOM 889 O O . GLY A 1 117 ? -8.774 3.924 2.391 1.00 98.44 117 GLY A O 1
ATOM 890 N N . ASP A 1 118 ? -8.297 4.421 0.252 1.00 98.56 118 ASP A N 1
ATOM 891 C CA . ASP A 1 118 ? -8.049 3.036 -0.163 1.00 98.56 118 ASP A CA 1
ATOM 892 C C . ASP A 1 118 ? -6.585 2.591 0.055 1.00 98.56 118 ASP A C 1
ATOM 894 O O . ASP A 1 118 ? -6.281 1.393 -0.029 1.00 98.56 118 ASP A O 1
ATOM 898 N N . ARG A 1 119 ? -5.691 3.527 0.417 1.00 98.62 119 ARG A N 1
ATOM 899 C CA . ARG A 1 119 ? -4.305 3.263 0.833 1.00 98.62 119 ARG A CA 1
ATOM 900 C C . ARG A 1 119 ? -4.026 3.727 2.257 1.00 98.62 119 ARG A C 1
ATOM 902 O O . ARG A 1 119 ? -4.604 4.692 2.754 1.00 98.62 119 ARG A O 1
ATOM 909 N N . VAL A 1 120 ? -3.071 3.053 2.898 1.00 98.75 120 VAL A N 1
ATOM 910 C CA . VAL A 1 120 ? -2.580 3.409 4.234 1.00 98.75 120 VAL A CA 1
ATOM 911 C C . VAL A 1 120 ? -1.051 3.389 4.292 1.00 98.75 120 VAL A C 1
ATOM 913 O O . VAL A 1 120 ? -0.405 2.446 3.834 1.00 98.75 120 VAL A O 1
ATOM 916 N N . GLY A 1 121 ? -0.472 4.445 4.858 1.00 98.56 121 GLY A N 1
ATOM 917 C CA . GLY A 1 121 ? 0.917 4.525 5.301 1.00 98.56 121 GLY A CA 1
ATOM 918 C C . GLY A 1 121 ? 1.011 4.329 6.809 1.00 98.56 121 GLY A C 1
ATOM 919 O O . GLY A 1 121 ? 0.115 4.727 7.555 1.00 98.56 121 GLY A O 1
ATOM 920 N N . VAL A 1 122 ? 2.102 3.713 7.258 1.00 98.81 122 VAL A N 1
ATOM 921 C CA . VAL A 1 122 ? 2.295 3.330 8.660 1.00 98.81 122 VAL A CA 1
ATOM 922 C C . VAL A 1 122 ? 3.637 3.847 9.159 1.00 98.81 122 VAL A C 1
ATOM 924 O O . VAL A 1 122 ? 4.669 3.670 8.511 1.00 98.81 122 VAL A O 1
ATOM 927 N N . VAL A 1 123 ? 3.615 4.460 10.338 1.00 98.81 123 VAL A N 1
ATOM 928 C CA . VAL A 1 123 ? 4.787 4.964 11.053 1.00 98.81 123 VAL A CA 1
ATOM 929 C C . VAL A 1 123 ? 4.810 4.343 12.448 1.00 98.81 123 VAL A C 1
ATOM 931 O O . VAL A 1 123 ? 3.809 4.369 13.161 1.00 98.81 123 VAL A O 1
ATOM 934 N N . THR A 1 124 ? 5.934 3.762 12.854 1.00 98.81 124 THR A N 1
ATOM 935 C CA . THR A 1 124 ? 6.092 3.158 14.187 1.00 98.81 124 THR A CA 1
ATOM 936 C C . THR A 1 124 ? 6.225 4.217 15.283 1.00 98.81 124 THR A C 1
ATOM 938 O O . THR A 1 124 ? 6.483 5.388 15.008 1.00 98.81 124 THR A O 1
ATOM 941 N N . ASN A 1 125 ? 6.167 3.801 16.549 1.00 98.62 125 ASN A N 1
ATOM 942 C CA . ASN A 1 125 ? 6.432 4.662 17.707 1.00 98.62 125 ASN A CA 1
ATOM 943 C C . ASN A 1 125 ? 7.835 5.312 17.714 1.00 98.62 125 ASN A C 1
ATOM 945 O O . ASN A 1 125 ? 8.014 6.353 18.344 1.00 98.62 125 ASN A O 1
ATOM 949 N N . LYS A 1 126 ? 8.840 4.746 17.019 1.00 98.31 126 LYS A N 1
ATOM 950 C CA . LYS A 1 126 ? 10.167 5.384 16.843 1.00 98.31 126 LYS A CA 1
ATOM 951 C C . LYS A 1 126 ? 10.219 6.323 15.626 1.00 98.31 126 LYS A C 1
ATOM 953 O O . LYS A 1 126 ? 11.225 7.002 15.408 1.00 98.31 126 LYS A O 1
ATOM 958 N N . GLY A 1 127 ? 9.130 6.420 14.865 1.00 97.88 127 GLY A N 1
ATOM 959 C CA . GLY A 1 127 ? 9.008 7.260 13.679 1.00 97.88 127 GLY A CA 1
ATOM 960 C C . GLY A 1 127 ? 9.596 6.651 12.409 1.00 97.88 127 GLY A C 1
ATOM 961 O O . GLY A 1 127 ? 9.923 7.402 11.491 1.00 97.88 127 GLY A O 1
ATOM 962 N N . ASN A 1 128 ? 9.763 5.327 12.359 1.00 97.62 128 ASN A N 1
ATOM 963 C CA . ASN A 1 128 ? 10.207 4.630 11.156 1.00 97.62 128 ASN A CA 1
ATOM 964 C C . ASN A 1 128 ? 9.003 4.271 10.286 1.00 97.62 128 ASN A C 1
ATOM 966 O O . ASN A 1 128 ? 7.952 3.876 10.789 1.00 97.62 128 ASN A O 1
ATOM 970 N N . VAL A 1 129 ? 9.154 4.412 8.970 1.00 96.88 129 VAL A N 1
ATOM 971 C CA . VAL A 1 129 ? 8.097 4.068 8.013 1.00 96.88 129 VAL A CA 1
ATOM 972 C C . VAL A 1 129 ? 8.082 2.560 7.793 1.00 96.88 129 VAL A C 1
ATOM 974 O O . VAL A 1 129 ? 9.096 1.964 7.425 1.00 96.88 129 VAL A O 1
ATOM 977 N N . VAL A 1 130 ? 6.914 1.950 7.972 1.00 97.56 130 VAL A N 1
ATOM 978 C CA . VAL A 1 130 ? 6.671 0.551 7.622 1.00 97.56 130 VAL A CA 1
ATOM 979 C C . VAL A 1 130 ? 6.072 0.517 6.226 1.00 97.56 130 VAL A C 1
ATOM 981 O O . VAL A 1 130 ? 4.911 0.868 6.021 1.00 97.56 130 VAL A O 1
ATOM 984 N N . TYR A 1 131 ? 6.874 0.094 5.252 1.00 96.69 131 TYR A N 1
ATOM 985 C CA . TYR A 1 131 ? 6.397 -0.034 3.882 1.00 96.69 131 TYR A CA 1
ATOM 986 C C . TYR A 1 131 ? 5.345 -1.152 3.731 1.00 96.69 131 TYR A C 1
ATOM 988 O O . TYR A 1 131 ? 5.368 -2.128 4.492 1.00 96.69 131 TYR A O 1
ATOM 996 N N . PRO A 1 132 ? 4.434 -1.048 2.741 1.00 97.88 132 PRO A N 1
ATOM 997 C CA . PRO A 1 132 ? 3.287 -1.951 2.618 1.00 97.88 132 PRO A CA 1
ATOM 998 C C . PRO A 1 132 ? 3.642 -3.432 2.463 1.00 97.88 132 PRO A C 1
ATOM 1000 O O . PRO A 1 132 ? 2.887 -4.293 2.898 1.00 97.88 132 PRO A O 1
ATOM 1003 N N . ASP A 1 133 ? 4.795 -3.754 1.880 1.00 98.00 133 ASP A N 1
ATOM 1004 C CA . ASP A 1 133 ? 5.264 -5.132 1.746 1.00 98.00 133 ASP A CA 1
ATOM 1005 C C . ASP A 1 133 ? 5.673 -5.757 3.092 1.00 98.00 133 ASP A C 1
ATOM 1007 O O . ASP A 1 133 ? 5.397 -6.932 3.330 1.00 98.00 133 ASP A O 1
ATOM 1011 N N . ARG A 1 134 ? 6.248 -4.972 4.009 1.00 98.06 134 ARG A N 1
ATOM 1012 C CA . ARG A 1 134 ? 6.504 -5.390 5.398 1.00 98.06 134 ARG A CA 1
ATOM 1013 C C . ARG A 1 134 ? 5.235 -5.418 6.238 1.00 98.06 134 ARG A C 1
ATOM 1015 O O . ARG A 1 134 ? 5.054 -6.338 7.030 1.00 98.06 134 ARG A O 1
ATOM 1022 N N . LEU A 1 135 ? 4.328 -4.466 6.031 1.00 98.69 135 LEU A N 1
ATOM 1023 C CA . LEU A 1 135 ? 2.996 -4.514 6.636 1.00 98.69 135 LEU A CA 1
ATOM 1024 C C . LEU A 1 135 ? 2.256 -5.802 6.231 1.00 98.69 135 LEU A C 1
ATOM 1026 O O . LEU A 1 135 ? 1.657 -6.478 7.067 1.00 98.69 135 LEU A O 1
ATOM 1030 N N . LEU A 1 136 ? 2.375 -6.195 4.960 1.00 98.81 136 LEU A N 1
ATOM 1031 C CA . LEU A 1 136 ? 1.792 -7.423 4.437 1.00 98.81 136 LEU A CA 1
ATOM 1032 C C . LEU A 1 136 ? 2.394 -8.686 5.067 1.00 98.81 136 LEU A C 1
ATOM 1034 O O . LEU A 1 136 ? 1.678 -9.676 5.182 1.00 98.81 136 LEU A O 1
ATOM 1038 N N . MET A 1 137 ? 3.655 -8.673 5.520 1.00 98.81 137 MET A N 1
ATOM 1039 C CA . MET A 1 137 ? 4.222 -9.799 6.278 1.00 98.81 137 MET A CA 1
ATOM 1040 C C . MET A 1 137 ? 3.428 -10.046 7.559 1.00 98.81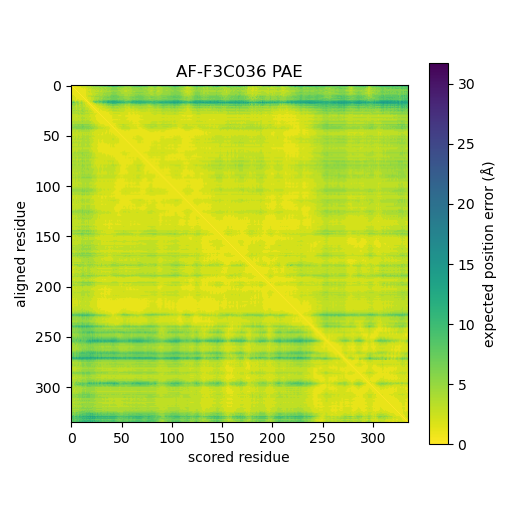 137 MET A C 1
ATOM 1042 O O . MET A 1 137 ? 3.004 -11.174 7.804 1.00 98.81 137 MET A O 1
ATOM 1046 N N . LEU A 1 138 ? 3.170 -8.989 8.337 1.00 98.75 138 LEU A N 1
ATOM 1047 C CA . LEU A 1 138 ? 2.407 -9.082 9.581 1.00 98.75 138 LEU A CA 1
ATOM 1048 C C . LEU A 1 138 ? 0.987 -9.599 9.327 1.00 98.75 138 LEU A C 1
ATOM 1050 O O . LEU A 1 138 ? 0.535 -10.535 9.988 1.00 98.75 138 LEU A O 1
ATOM 1054 N N . PHE A 1 139 ? 0.311 -9.043 8.322 1.00 98.88 139 PHE A N 1
ATOM 1055 C CA . PHE A 1 139 ? -1.027 -9.488 7.941 1.00 98.88 139 PHE A CA 1
ATOM 1056 C C . PHE A 1 139 ? -1.057 -10.924 7.418 1.00 98.88 139 PHE A C 1
ATOM 1058 O O . PHE A 1 139 ? -1.980 -11.669 7.742 1.00 98.88 139 PHE A O 1
ATOM 1065 N N . ALA A 1 140 ? -0.053 -11.341 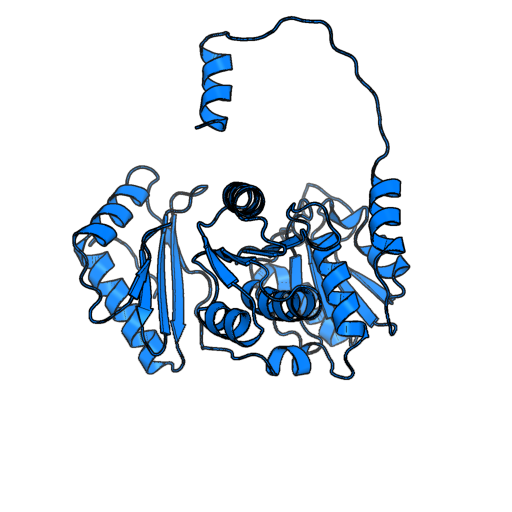6.645 1.00 98.81 140 ALA A N 1
ATOM 1066 C CA . ALA A 1 140 ? 0.046 -12.710 6.162 1.00 98.81 140 ALA A CA 1
ATOM 1067 C C . ALA A 1 140 ? 0.185 -13.691 7.329 1.00 98.81 140 ALA A C 1
ATOM 1069 O O . ALA A 1 140 ? -0.530 -14.690 7.353 1.00 98.81 140 ALA A O 1
ATOM 1070 N N . LEU A 1 141 ? 1.034 -13.393 8.321 1.00 98.38 141 LEU A N 1
ATOM 1071 C CA . LEU A 1 141 ? 1.165 -14.240 9.509 1.00 98.38 141 LEU A CA 1
ATOM 1072 C C . LEU A 1 141 ? -0.161 -14.369 10.260 1.00 98.38 141 LEU A C 1
ATOM 1074 O O . LEU A 1 141 ? -0.562 -15.475 10.619 1.00 98.38 141 LEU A O 1
ATOM 1078 N N . ASP A 1 142 ? -0.855 -13.253 10.474 1.00 98.69 142 ASP A N 1
ATOM 1079 C CA . ASP A 1 142 ? -2.147 -13.236 11.156 1.00 98.69 142 ASP A CA 1
ATOM 1080 C C . ASP A 1 142 ? -3.211 -14.062 10.412 1.00 98.69 142 ASP A C 1
ATOM 1082 O O . ASP A 1 142 ? -3.844 -14.944 10.995 1.00 98.69 142 ASP A O 1
ATOM 1086 N N . VAL A 1 143 ? -3.364 -13.846 9.103 1.00 98.75 143 VAL A N 1
ATOM 1087 C CA . VAL A 1 143 ? -4.335 -14.580 8.278 1.00 98.75 143 VAL A CA 1
ATOM 1088 C C . VAL A 1 143 ? -3.998 -16.073 8.219 1.00 98.75 143 VAL A C 1
ATOM 1090 O O . VAL A 1 143 ? -4.900 -16.905 8.351 1.00 98.75 143 VAL A O 1
ATOM 1093 N N . LEU A 1 144 ? -2.722 -16.440 8.064 1.00 98.75 144 LEU A N 1
ATOM 1094 C CA . LEU A 1 144 ? -2.293 -17.836 7.930 1.00 98.75 144 LEU A CA 1
ATOM 1095 C C . LEU A 1 144 ? -2.435 -18.639 9.227 1.00 98.75 144 LEU A C 1
ATOM 1097 O O . LEU A 1 144 ? -2.748 -19.827 9.152 1.00 98.75 144 LEU A O 1
ATOM 1101 N N . LYS A 1 145 ? -2.327 -18.004 10.406 1.00 97.81 145 LYS A N 1
ATOM 1102 C CA . LYS A 1 145 ? -2.624 -18.656 11.700 1.00 97.81 145 LYS A CA 1
ATOM 1103 C C . LYS A 1 145 ? -4.021 -19.287 11.722 1.00 97.81 145 LYS A C 1
ATOM 1105 O O . LYS A 1 145 ? -4.209 -20.337 12.331 1.00 97.81 145 LYS A O 1
ATOM 1110 N N . ARG A 1 146 ? -4.999 -18.652 11.067 1.00 98.38 146 ARG A N 1
ATOM 1111 C CA . ARG A 1 146 ? -6.395 -19.122 11.002 1.00 98.38 146 ARG A CA 1
ATOM 1112 C C . ARG A 1 146 ? -6.741 -19.838 9.698 1.00 98.38 146 ARG A C 1
ATOM 1114 O O . ARG A 1 146 ? -7.745 -20.541 9.651 1.00 98.38 146 ARG A O 1
ATOM 1121 N N . ASN A 1 147 ? -5.927 -19.676 8.655 1.00 98.50 147 ASN A N 1
ATOM 1122 C CA . ASN A 1 147 ? -6.205 -20.197 7.317 1.00 98.50 147 ASN A CA 1
ATOM 1123 C C . ASN A 1 147 ? -4.959 -20.862 6.696 1.00 98.50 147 ASN A C 1
ATOM 1125 O O . ASN A 1 147 ? -4.373 -20.314 5.756 1.00 98.50 147 ASN A O 1
ATOM 1129 N N . PRO A 1 148 ? -4.541 -22.045 7.185 1.00 97.56 148 PRO A N 1
ATOM 1130 C CA . PRO A 1 148 ? -3.423 -22.777 6.595 1.00 97.56 148 PRO A CA 1
ATOM 1131 C C . PRO A 1 148 ? -3.659 -23.069 5.107 1.00 97.56 148 PRO A C 1
ATOM 1133 O O . PRO A 1 148 ? -4.754 -23.463 4.706 1.00 97.56 148 PRO A O 1
ATOM 1136 N N . GLY A 1 149 ? -2.629 -22.896 4.280 1.00 98.19 149 GLY A N 1
ATOM 1137 C CA . GLY A 1 149 ? -2.688 -23.125 2.834 1.00 98.19 149 GLY A CA 1
ATOM 1138 C C . GLY A 1 149 ? -3.285 -21.979 2.016 1.00 98.19 149 GLY A C 1
ATOM 1139 O O . GLY A 1 149 ? -3.400 -22.124 0.799 1.00 98.19 149 GLY A O 1
ATOM 1140 N N . ALA A 1 150 ? -3.670 -20.861 2.642 1.00 98.69 15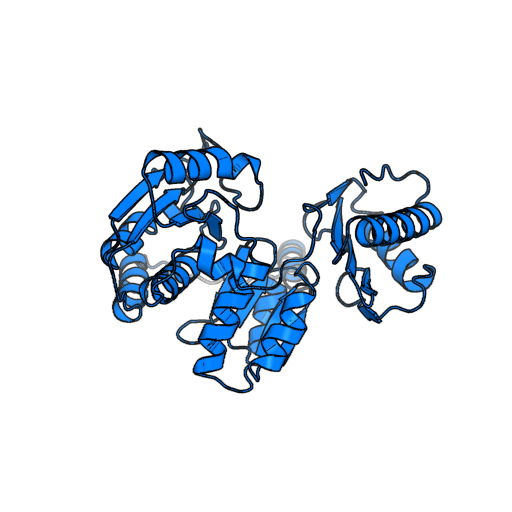0 ALA A N 1
ATOM 1141 C CA . ALA A 1 150 ? -4.271 -19.734 1.936 1.00 98.69 150 ALA A CA 1
ATOM 1142 C C . ALA A 1 150 ? -3.294 -19.036 0.978 1.00 98.69 150 ALA A C 1
ATOM 1144 O O . ALA A 1 150 ? -2.096 -18.908 1.249 1.00 98.69 150 ALA A O 1
ATOM 1145 N N . ASP A 1 151 ? -3.843 -18.527 -0.124 1.00 98.75 151 ASP A N 1
ATOM 1146 C CA . ASP A 1 151 ? -3.105 -17.695 -1.069 1.00 98.75 151 ASP A CA 1
ATOM 1147 C C . ASP A 1 151 ? -2.962 -16.278 -0.537 1.00 98.75 151 ASP A C 1
ATOM 1149 O O . ASP A 1 151 ? -3.955 -15.646 -0.153 1.00 98.75 151 ASP A O 1
ATOM 1153 N N . ILE A 1 152 ? -1.731 -15.776 -0.607 1.00 98.81 152 ILE A N 1
ATOM 1154 C CA . ILE A 1 152 ? -1.375 -14.398 -0.284 1.00 98.81 152 ILE A CA 1
ATOM 1155 C C . ILE A 1 152 ? -0.771 -13.768 -1.539 1.00 98.81 152 ILE A C 1
ATOM 1157 O O . ILE A 1 152 ? 0.295 -14.184 -2.003 1.00 98.81 152 ILE A O 1
ATOM 1161 N N . ILE A 1 153 ? -1.473 -12.789 -2.112 1.00 98.88 153 ILE A N 1
ATOM 1162 C CA . ILE A 1 153 ? -1.039 -12.109 -3.337 1.00 98.88 153 ILE A CA 1
ATOM 1163 C C . ILE A 1 153 ? -0.199 -10.876 -2.992 1.00 98.88 153 ILE A C 1
ATOM 1165 O O . ILE A 1 153 ? -0.548 -10.104 -2.104 1.00 98.88 153 ILE A O 1
ATOM 1169 N N . PHE A 1 154 ? 0.879 -10.647 -3.732 1.00 98.81 154 PHE A N 1
ATOM 1170 C CA . PHE A 1 154 ? 1.661 -9.413 -3.650 1.00 98.81 154 PHE A CA 1
ATOM 1171 C C . PHE A 1 154 ? 2.177 -9.002 -5.024 1.00 98.81 154 PHE A C 1
ATOM 1173 O O . PHE A 1 154 ? 2.356 -9.850 -5.901 1.00 98.81 154 PHE A O 1
ATOM 1180 N N . ASP A 1 155 ? 2.387 -7.707 -5.249 1.00 98.50 155 ASP A N 1
ATOM 1181 C CA . ASP A 1 155 ? 2.830 -7.230 -6.555 1.00 98.50 155 ASP A CA 1
ATOM 1182 C C . ASP A 1 155 ? 4.346 -7.386 -6.770 1.00 98.50 155 ASP A C 1
ATOM 1184 O O . ASP A 1 155 ? 5.125 -7.590 -5.837 1.00 98.50 155 ASP A O 1
ATOM 1188 N N . VAL A 1 156 ? 4.784 -7.289 -8.029 1.00 98.31 156 VAL A N 1
ATOM 1189 C CA . VAL A 1 156 ? 6.201 -7.429 -8.415 1.00 98.31 156 VAL A CA 1
ATOM 1190 C C . VAL A 1 156 ? 7.136 -6.434 -7.722 1.00 98.31 156 VAL A C 1
ATOM 1192 O O . VAL A 1 156 ? 8.344 -6.667 -7.710 1.00 98.31 156 VAL A O 1
ATOM 1195 N N . LYS A 1 157 ? 6.617 -5.343 -7.144 1.00 98.19 157 LYS A N 1
ATOM 1196 C CA . LYS A 1 157 ? 7.411 -4.361 -6.401 1.00 98.19 157 LYS A CA 1
ATOM 1197 C C . LYS A 1 157 ? 7.728 -4.789 -4.972 1.00 98.19 157 LYS A C 1
ATOM 1199 O O . LYS A 1 157 ? 8.594 -4.157 -4.380 1.00 98.19 157 LYS A O 1
ATOM 1204 N N . CYS A 1 158 ? 7.044 -5.771 -4.393 1.00 98.38 158 CYS A N 1
ATOM 1205 C CA . CYS A 1 158 ? 7.243 -6.143 -2.994 1.00 98.38 158 CYS A CA 1
ATOM 1206 C C . CYS A 1 158 ? 8.571 -6.889 -2.759 1.00 98.38 158 CYS A C 1
ATOM 1208 O O . CYS A 1 158 ? 9.069 -7.589 -3.648 1.00 98.38 158 CYS A O 1
ATOM 1210 N N . THR A 1 159 ? 9.120 -6.777 -1.546 1.00 98.50 159 THR A N 1
ATOM 1211 C CA . THR A 1 159 ? 10.347 -7.481 -1.138 1.00 98.50 159 THR A CA 1
ATOM 1212 C C . THR A 1 159 ? 10.316 -8.982 -1.441 1.00 98.50 159 THR A C 1
ATOM 1214 O O . THR A 1 159 ? 9.308 -9.672 -1.258 1.00 98.50 159 THR A O 1
ATOM 1217 N N . ARG A 1 160 ? 11.471 -9.529 -1.846 1.00 97.88 160 ARG A N 1
ATOM 1218 C CA . ARG A 1 160 ? 11.667 -10.980 -2.004 1.00 97.88 160 ARG A CA 1
ATOM 1219 C C . ARG A 1 160 ? 11.442 -11.758 -0.703 1.00 97.88 160 ARG A C 1
ATOM 1221 O O . ARG A 1 160 ? 11.150 -12.950 -0.768 1.00 97.88 160 ARG A O 1
ATOM 1228 N N . ARG A 1 161 ? 11.550 -11.107 0.463 1.00 98.25 161 ARG A N 1
ATOM 1229 C CA . ARG A 1 161 ? 11.400 -11.725 1.790 1.00 98.25 161 ARG A CA 1
ATOM 1230 C C . ARG A 1 161 ? 9.973 -12.206 2.081 1.00 98.25 161 ARG A C 1
ATOM 1232 O O . ARG A 1 161 ? 9.806 -13.097 2.907 1.00 98.25 161 ARG A O 1
ATOM 1239 N N . LEU A 1 162 ? 8.957 -11.712 1.365 1.00 98.19 162 LEU A N 1
ATOM 1240 C CA . LEU A 1 162 ? 7.570 -12.179 1.513 1.00 98.19 162 LEU A CA 1
ATOM 1241 C C . LEU A 1 162 ? 7.375 -13.637 1.089 1.00 98.19 162 LEU A C 1
ATOM 1243 O O . LEU A 1 162 ? 6.667 -14.381 1.759 1.00 98.19 162 LEU A O 1
ATOM 1247 N N . THR A 1 163 ? 8.005 -14.063 -0.009 1.00 98.06 163 THR A N 1
ATOM 1248 C CA . THR A 1 163 ? 7.834 -15.427 -0.542 1.00 98.06 163 THR A CA 1
ATOM 1249 C C . THR A 1 163 ? 8.233 -16.514 0.468 1.00 98.06 163 THR A C 1
ATOM 1251 O O . THR A 1 163 ? 7.397 -17.386 0.733 1.00 98.06 163 THR A O 1
ATOM 1254 N N . PRO A 1 164 ? 9.460 -16.505 1.039 1.00 97.94 164 PRO A N 1
ATOM 1255 C CA . PRO A 1 164 ? 9.838 -17.486 2.049 1.00 97.94 164 PRO A CA 1
ATOM 1256 C C . PRO A 1 164 ? 8.980 -17.347 3.307 1.00 97.94 164 PRO A C 1
ATOM 1258 O O . PRO A 1 164 ? 8.455 -18.354 3.759 1.00 97.94 164 PRO A O 1
ATOM 1261 N N . LEU A 1 165 ? 8.712 -16.125 3.786 1.00 98.50 165 LEU A N 1
ATOM 1262 C CA . LEU A 1 165 ? 7.893 -15.903 4.982 1.00 98.50 165 LEU A CA 1
ATOM 1263 C C . LEU A 1 165 ? 6.492 -16.517 4.861 1.00 98.50 165 LEU A C 1
ATOM 1265 O O . LEU A 1 165 ? 6.055 -17.234 5.759 1.00 98.50 165 LEU A O 1
ATOM 1269 N N . ILE A 1 166 ? 5.797 -16.284 3.744 1.00 98.69 166 ILE A N 1
ATOM 1270 C CA . ILE A 1 166 ? 4.467 -16.856 3.491 1.00 98.69 166 ILE A CA 1
ATOM 1271 C C . ILE A 1 166 ? 4.548 -18.387 3.431 1.00 98.69 166 ILE A C 1
ATOM 1273 O O . ILE A 1 166 ? 3.710 -19.069 4.018 1.00 98.69 166 ILE A O 1
ATOM 1277 N N . SER A 1 167 ? 5.562 -18.928 2.749 1.00 98.38 167 SER A N 1
ATOM 1278 C CA . SER A 1 167 ? 5.730 -20.379 2.578 1.00 98.38 167 SER A CA 1
ATOM 1279 C C . SER A 1 167 ? 6.051 -21.087 3.899 1.00 98.38 167 SER A C 1
ATOM 1281 O O . SER A 1 167 ? 5.482 -22.135 4.191 1.00 98.38 167 SER A O 1
ATOM 1283 N N . GLU A 1 168 ? 6.928 -20.503 4.718 1.00 98.00 168 GLU A N 1
ATOM 1284 C CA . GLU A 1 168 ? 7.323 -21.011 6.040 1.00 98.00 168 GLU A CA 1
ATOM 1285 C C . GLU A 1 168 ? 6.139 -21.073 7.011 1.00 98.00 168 GLU A C 1
ATOM 1287 O O . GLU A 1 168 ? 6.072 -21.969 7.850 1.00 98.00 168 GLU A O 1
ATOM 1292 N N . HIS A 1 169 ? 5.161 -20.180 6.848 1.00 98.19 169 HIS A N 1
ATOM 1293 C CA . HIS A 1 169 ? 3.931 -20.152 7.643 1.00 98.19 169 HIS A CA 1
ATOM 1294 C C . HIS A 1 169 ? 2.770 -20.907 6.978 1.00 98.19 169 HIS A C 1
ATOM 1296 O O . HIS A 1 169 ? 1.605 -20.711 7.323 1.00 98.19 169 HIS A O 1
ATOM 1302 N N . GLY A 1 170 ? 3.080 -21.795 6.027 1.00 97.56 170 GLY A N 1
ATOM 1303 C CA . GLY A 1 170 ? 2.117 -22.709 5.417 1.00 97.56 170 GLY A CA 1
ATOM 1304 C C . GLY A 1 170 ? 1.163 -22.055 4.420 1.00 97.56 170 GLY A C 1
ATOM 1305 O O . GLY A 1 170 ? 0.146 -22.659 4.090 1.00 97.56 170 GLY A O 1
ATOM 1306 N N . GLY A 1 171 ? 1.450 -20.842 3.949 1.00 98.56 171 GLY A N 1
ATOM 1307 C CA . GLY A 1 171 ? 0.693 -20.162 2.900 1.00 98.56 171 GLY A CA 1
ATOM 1308 C C . GLY A 1 171 ? 1.228 -20.431 1.495 1.00 98.56 171 GLY A C 1
ATOM 1309 O O . GLY A 1 171 ? 2.322 -20.966 1.308 1.00 98.56 171 GLY A O 1
ATOM 1310 N N . ARG A 1 172 ? 0.467 -20.007 0.479 1.00 98.69 172 ARG A N 1
ATOM 1311 C CA . ARG A 1 172 ? 0.899 -20.015 -0.925 1.00 98.69 172 ARG A CA 1
ATOM 1312 C C . ARG A 1 172 ? 1.193 -18.583 -1.393 1.00 98.69 172 ARG A C 1
ATOM 1314 O O . ARG A 1 172 ? 0.251 -17.815 -1.597 1.00 98.69 172 ARG A O 1
ATOM 1321 N N . PRO A 1 173 ? 2.466 -18.199 -1.592 1.00 98.56 173 PRO A N 1
ATOM 1322 C CA . PRO A 1 173 ? 2.798 -16.878 -2.115 1.00 98.56 173 PRO A CA 1
ATOM 1323 C C . PRO A 1 173 ? 2.442 -16.778 -3.603 1.00 98.56 173 PRO A C 1
ATOM 1325 O O . PRO A 1 173 ? 2.810 -17.646 -4.398 1.00 98.56 173 PRO A O 1
ATOM 1328 N N . VAL A 1 174 ? 1.759 -15.701 -3.993 1.00 98.50 174 VAL A N 1
ATOM 1329 C CA . VAL A 1 174 ? 1.354 -15.448 -5.382 1.00 98.50 174 VAL A CA 1
ATOM 1330 C C . VAL A 1 174 ? 1.813 -14.056 -5.810 1.00 98.50 174 VAL A C 1
ATOM 1332 O O . VAL A 1 174 ? 1.138 -13.057 -5.579 1.00 98.50 174 VAL A O 1
ATOM 1335 N N . MET A 1 175 ? 2.964 -13.989 -6.478 1.00 98.62 175 MET A N 1
ATOM 1336 C CA . MET A 1 175 ? 3.426 -12.742 -7.088 1.00 98.62 175 MET A CA 1
ATOM 1337 C C . MET A 1 175 ? 2.566 -12.396 -8.311 1.00 98.62 175 MET A C 1
ATOM 1339 O O . MET A 1 175 ? 2.365 -13.239 -9.191 1.00 98.62 175 MET A O 1
ATOM 1343 N N . TRP A 1 176 ? 2.079 -11.158 -8.389 1.00 98.31 176 TRP A N 1
ATOM 1344 C CA . TRP A 1 176 ? 1.209 -10.696 -9.468 1.00 98.31 176 TRP A CA 1
ATOM 1345 C C . TRP A 1 176 ? 1.549 -9.285 -9.971 1.00 98.31 176 TRP A C 1
ATOM 1347 O O . TRP A 1 176 ? 2.486 -8.638 -9.514 1.00 98.31 176 TRP A O 1
ATOM 1357 N N . LYS A 1 177 ? 0.817 -8.828 -10.991 1.00 97.44 177 LYS A N 1
ATOM 1358 C CA . LYS A 1 177 ? 1.032 -7.531 -11.650 1.00 97.44 177 LYS A CA 1
ATOM 1359 C C . LYS A 1 177 ? 0.610 -6.373 -10.749 1.00 97.44 177 LYS A C 1
ATOM 1361 O O . LYS A 1 177 ? -0.422 -6.486 -10.090 1.00 97.44 177 LYS A O 1
ATOM 1366 N N . THR A 1 178 ? 1.321 -5.250 -10.825 1.00 96.38 178 THR A N 1
ATOM 1367 C CA . THR A 1 178 ? 0.940 -4.010 -10.139 1.00 96.38 178 THR A CA 1
ATOM 1368 C C . THR A 1 178 ? -0.328 -3.412 -10.762 1.00 96.38 178 THR A C 1
ATOM 1370 O O . THR A 1 178 ? -0.472 -3.304 -11.985 1.00 96.38 178 THR A O 1
ATOM 1373 N N . GLY A 1 179 ? -1.242 -2.973 -9.908 1.00 93.88 179 GLY A N 1
ATOM 1374 C CA . GLY A 1 179 ? -2.495 -2.294 -10.192 1.00 93.88 179 GLY A CA 1
ATOM 1375 C C . GLY A 1 179 ? -3.659 -2.918 -9.419 1.00 93.88 179 GLY A C 1
ATOM 1376 O O . GLY A 1 179 ? -4.075 -4.038 -9.723 1.00 93.88 179 GLY A O 1
ATOM 1377 N N . HIS A 1 180 ? -4.293 -2.136 -8.545 1.00 90.62 180 HIS A N 1
ATOM 1378 C CA . HIS A 1 180 ? -5.384 -2.566 -7.664 1.00 90.62 180 HIS A CA 1
ATOM 1379 C C . HIS A 1 180 ? -6.521 -3.346 -8.356 1.00 90.62 180 HIS A C 1
ATOM 1381 O O . HIS A 1 180 ? -7.024 -4.355 -7.859 1.00 90.62 180 HIS A O 1
ATOM 1387 N N . SER A 1 181 ? -6.901 -2.950 -9.575 1.00 93.31 181 SER A N 1
ATOM 1388 C CA . SER A 1 181 ? -7.914 -3.647 -10.378 1.00 93.31 181 SER A CA 1
ATOM 1389 C C . SER A 1 181 ? -7.458 -5.036 -10.859 1.00 93.31 181 SER A C 1
ATOM 1391 O O . SER A 1 181 ? -8.280 -5.944 -11.007 1.00 93.31 181 SER A O 1
ATOM 1393 N N . LEU A 1 182 ? -6.159 -5.218 -11.125 1.00 95.25 182 LEU A N 1
ATOM 1394 C CA . LEU A 1 182 ? -5.570 -6.500 -11.523 1.00 95.25 182 LEU A CA 1
ATOM 1395 C C . LEU A 1 182 ? -5.454 -7.447 -10.328 1.00 95.25 182 LEU A C 1
ATOM 1397 O O . LEU A 1 182 ? -5.770 -8.628 -10.479 1.00 95.25 182 LEU A O 1
ATOM 1401 N N . ILE A 1 183 ? -5.075 -6.922 -9.160 1.00 96.94 183 ILE A N 1
ATOM 1402 C CA . ILE A 1 183 ? -5.009 -7.671 -7.901 1.00 96.94 183 ILE A CA 1
ATOM 1403 C C . ILE A 1 183 ? -6.399 -8.159 -7.490 1.00 96.94 183 ILE A C 1
ATOM 1405 O O . ILE A 1 183 ? -6.586 -9.364 -7.340 1.00 96.94 183 ILE A O 1
ATOM 1409 N N . LYS A 1 184 ? -7.415 -7.282 -7.454 1.00 96.12 184 LYS A N 1
ATOM 1410 C CA . LYS A 1 184 ? -8.815 -7.673 -7.174 1.00 96.12 184 LYS A CA 1
ATOM 1411 C C . LYS A 1 184 ? -9.313 -8.788 -8.093 1.00 96.12 184 LYS A C 1
ATOM 1413 O O . LYS A 1 184 ? -10.015 -9.708 -7.666 1.00 96.12 184 LYS A O 1
ATOM 1418 N N . LYS A 1 185 ? -8.952 -8.726 -9.379 1.00 96.31 185 LYS A N 1
ATOM 1419 C CA . LYS A 1 185 ? -9.317 -9.763 -10.348 1.00 96.31 185 LYS A CA 1
ATOM 1420 C C . LYS A 1 185 ? -8.623 -11.092 -10.052 1.00 96.31 185 LYS A C 1
ATOM 1422 O O . LYS A 1 185 ? -9.271 -12.131 -10.178 1.00 96.31 185 LYS A O 1
ATOM 1427 N N . GLU A 1 186 ? -7.345 -11.066 -9.685 1.00 97.69 186 GLU A N 1
ATOM 1428 C CA . GLU A 1 186 ? -6.614 -12.285 -9.345 1.00 97.69 186 GLU A CA 1
ATOM 1429 C C . GLU A 1 186 ? -7.093 -12.875 -8.021 1.00 97.69 186 GLU A C 1
ATOM 1431 O O . GLU A 1 186 ? -7.351 -14.069 -7.991 1.00 97.69 186 GLU A O 1
ATOM 1436 N N . MET A 1 187 ? -7.369 -12.064 -6.993 1.00 98.00 187 MET A N 1
ATOM 1437 C CA . MET A 1 187 ? -7.975 -12.542 -5.742 1.00 98.00 187 MET A CA 1
ATOM 1438 C C . MET A 1 187 ? -9.282 -13.292 -5.989 1.00 98.00 187 MET A C 1
ATOM 1440 O O . MET A 1 187 ? -9.486 -14.389 -5.474 1.00 98.00 187 MET A O 1
ATOM 1444 N N . LYS A 1 188 ? -10.165 -12.739 -6.832 1.00 96.06 188 LYS A N 1
ATOM 1445 C CA . LYS A 1 188 ? -11.422 -13.409 -7.192 1.00 96.06 188 LYS A CA 1
ATOM 1446 C C . LYS A 1 188 ? -11.193 -14.726 -7.943 1.00 96.06 188 LYS A C 1
ATOM 1448 O O . LYS A 1 188 ? -12.020 -15.626 -7.843 1.00 96.06 188 LYS A O 1
ATOM 1453 N N . LYS A 1 189 ? -10.114 -14.823 -8.723 1.00 96.56 189 LYS A N 1
ATOM 1454 C CA . LYS A 1 189 ? -9.770 -16.007 -9.518 1.00 96.56 189 LYS A CA 1
ATOM 1455 C C . LYS A 1 189 ? -9.100 -17.097 -8.678 1.00 96.56 189 LYS A C 1
ATOM 1457 O O . LYS A 1 189 ? -9.436 -18.262 -8.861 1.00 96.56 189 LYS A O 1
ATOM 1462 N N . SER A 1 190 ? -8.161 -16.737 -7.809 1.00 94.88 190 SER A N 1
ATOM 1463 C CA . SER A 1 190 ? -7.394 -17.677 -6.984 1.00 94.88 190 SER A CA 1
ATOM 1464 C C . SER A 1 190 ? -8.101 -18.054 -5.683 1.00 94.88 190 SER A C 1
ATOM 1466 O O . SER A 1 190 ? -7.804 -19.099 -5.113 1.00 94.88 190 SER A O 1
ATOM 1468 N N . GLY A 1 191 ? -9.037 -17.222 -5.216 1.00 97.38 191 GLY A N 1
ATOM 1469 C CA . GLY A 1 191 ? -9.631 -17.354 -3.887 1.00 97.38 191 GLY A CA 1
ATOM 1470 C C . GLY A 1 191 ? -8.710 -16.865 -2.767 1.00 97.38 191 GLY A C 1
ATOM 1471 O O . GLY A 1 191 ? -8.908 -17.255 -1.620 1.00 97.38 191 GLY A O 1
ATOM 1472 N N . ALA A 1 192 ? -7.709 -16.034 -3.087 1.00 98.56 192 ALA A N 1
ATOM 1473 C CA . ALA A 1 192 ? -6.798 -15.465 -2.099 1.00 98.56 192 ALA A CA 1
ATOM 1474 C C . ALA A 1 192 ? -7.531 -14.730 -0.977 1.00 98.56 192 ALA A C 1
ATOM 1476 O O . ALA A 1 192 ? -8.491 -13.988 -1.206 1.00 98.56 192 ALA A O 1
ATOM 1477 N N . LEU A 1 193 ? -7.039 -14.949 0.243 1.00 98.81 193 LEU A N 1
ATOM 1478 C CA . LEU A 1 193 ? -7.619 -14.394 1.463 1.00 98.81 193 LEU A CA 1
ATOM 1479 C C . LEU A 1 193 ? -7.032 -13.033 1.832 1.00 98.81 193 LEU A C 1
ATOM 1481 O O . LEU A 1 193 ? -7.652 -12.278 2.582 1.00 98.81 193 LEU A O 1
ATOM 1485 N N . LEU A 1 194 ? -5.862 -12.722 1.282 1.00 98.94 194 LEU A N 1
ATOM 1486 C CA . LEU A 1 194 ? -5.157 -11.471 1.484 1.00 98.94 194 LEU A CA 1
ATOM 1487 C C . LEU A 1 194 ? -4.389 -11.113 0.212 1.00 98.94 194 LEU A C 1
ATOM 1489 O O . LEU A 1 194 ? -3.819 -11.984 -0.453 1.00 98.94 194 LEU A O 1
ATOM 1493 N N . ALA A 1 195 ? -4.353 -9.827 -0.110 1.00 98.88 195 ALA A N 1
ATOM 1494 C CA . ALA A 1 195 ? -3.402 -9.287 -1.063 1.00 98.88 195 ALA A CA 1
ATOM 1495 C C . ALA A 1 195 ? -2.843 -7.948 -0.584 1.00 98.88 195 ALA A C 1
ATOM 1497 O O . ALA A 1 195 ? -3.470 -7.270 0.229 1.00 98.88 195 AL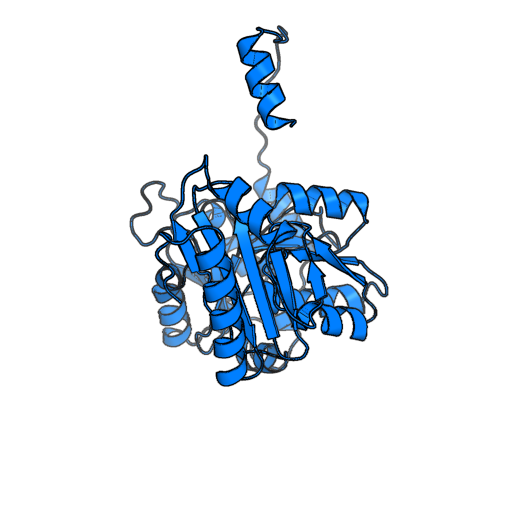A A O 1
ATOM 1498 N N . GLY A 1 196 ? -1.699 -7.543 -1.123 1.00 98.44 196 GLY A N 1
ATOM 1499 C CA . GLY A 1 196 ? -1.160 -6.207 -0.905 1.00 98.44 196 GLY A CA 1
ATOM 1500 C C . GLY A 1 196 ? -0.281 -5.732 -2.049 1.00 98.44 196 GLY A C 1
ATOM 1501 O O . GLY A 1 196 ? 0.303 -6.529 -2.779 1.00 98.44 196 GLY A O 1
ATOM 1502 N N . GLU A 1 197 ? -0.191 -4.420 -2.202 1.00 96.31 197 GLU A N 1
ATOM 1503 C CA . GLU A 1 197 ? 0.662 -3.769 -3.189 1.00 96.31 197 GLU A CA 1
ATOM 1504 C C . GLU A 1 197 ? 1.595 -2.778 -2.514 1.00 96.31 197 GLU A C 1
ATOM 1506 O O . GLU A 1 197 ? 1.229 -2.108 -1.547 1.00 96.31 197 GLU A O 1
ATOM 1511 N N . MET A 1 198 ? 2.780 -2.597 -3.091 1.00 95.69 198 MET A N 1
ATOM 1512 C CA . MET A 1 198 ? 3.772 -1.664 -2.564 1.00 95.69 198 MET A CA 1
ATOM 1513 C C . MET A 1 198 ? 3.303 -0.195 -2.541 1.00 95.69 198 MET A C 1
ATOM 1515 O O . MET A 1 198 ? 3.921 0.637 -1.886 1.00 95.69 198 MET A O 1
ATOM 1519 N N . SER A 1 199 ? 2.229 0.158 -3.256 1.00 92.56 199 SER A N 1
ATOM 1520 C CA . SER A 1 199 ? 1.640 1.503 -3.198 1.00 92.56 199 SER A CA 1
ATOM 1521 C C . SER A 1 199 ? 0.847 1.781 -1.918 1.00 92.56 199 SER A C 1
ATOM 1523 O O . SER A 1 199 ? 0.585 2.949 -1.652 1.00 92.56 199 SER A O 1
ATOM 1525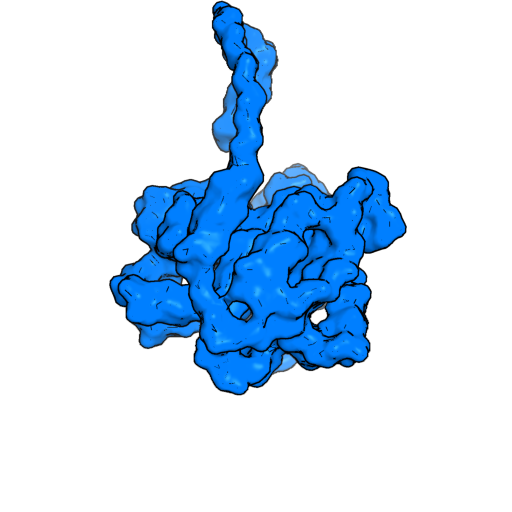 N N . GLY A 1 200 ? 0.465 0.754 -1.150 1.00 95.44 200 GLY A N 1
ATOM 1526 C CA . GLY A 1 200 ? -0.328 0.892 0.078 1.00 95.44 200 GLY A CA 1
ATOM 1527 C C . GLY A 1 200 ? -1.752 0.345 -0.007 1.00 95.44 200 GLY A C 1
ATOM 1528 O O . GLY A 1 200 ? -2.452 0.371 1.002 1.00 95.44 200 GLY A O 1
ATOM 1529 N N . HIS A 1 201 ? -2.183 -0.178 -1.162 1.00 98.50 201 HIS A N 1
ATOM 1530 C CA . HIS A 1 201 ? -3.449 -0.910 -1.247 1.00 98.50 201 HIS A CA 1
ATOM 1531 C C . HIS A 1 201 ? -3.290 -2.281 -0.588 1.00 98.50 201 HIS A C 1
ATOM 1533 O O . HIS A 1 201 ? -2.438 -3.077 -0.993 1.00 98.50 201 HIS A O 1
ATOM 1539 N N . ILE A 1 202 ? -4.128 -2.570 0.403 1.00 98.81 202 ILE A N 1
ATOM 1540 C CA . ILE A 1 202 ? -4.178 -3.856 1.100 1.00 98.81 202 ILE A CA 1
ATOM 1541 C C . ILE A 1 202 ? -5.610 -4.383 1.022 1.00 98.81 202 ILE A C 1
ATOM 1543 O O . ILE A 1 202 ? -6.573 -3.655 1.258 1.00 98.81 202 ILE A O 1
ATOM 1547 N N . PHE A 1 203 ? -5.747 -5.657 0.666 1.00 98.81 203 PHE A N 1
ATOM 1548 C CA . PHE A 1 203 ? -7.013 -6.280 0.308 1.00 98.81 203 PHE A CA 1
ATOM 1549 C C . PHE A 1 203 ? -7.268 -7.469 1.227 1.00 98.81 203 PHE A C 1
ATOM 1551 O O . PHE A 1 203 ? -6.728 -8.558 1.023 1.00 98.81 203 PHE A O 1
ATOM 1558 N N . PHE A 1 204 ? -8.131 -7.295 2.220 1.00 98.94 204 PHE A N 1
ATOM 1559 C CA . PHE A 1 204 ? -8.588 -8.408 3.043 1.00 98.94 204 PHE A CA 1
ATOM 1560 C C . PHE A 1 204 ? -9.799 -9.074 2.402 1.00 98.94 204 PHE A C 1
ATOM 1562 O O . PHE A 1 204 ? -10.794 -8.420 2.082 1.00 98.94 204 PHE A O 1
ATOM 1569 N N . LYS A 1 205 ? -9.729 -10.395 2.233 1.00 98.81 205 LYS A N 1
ATOM 1570 C CA . LYS A 1 205 ? -10.891 -11.242 1.949 1.00 98.81 205 LYS A CA 1
ATOM 1571 C C . LYS A 1 205 ? -11.258 -12.118 3.144 1.00 98.81 205 LYS A C 1
ATOM 1573 O O . LYS A 1 205 ? -12.438 -12.387 3.355 1.00 98.81 205 LYS A O 1
ATOM 1578 N N . GLU A 1 206 ? -10.282 -12.523 3.952 1.00 98.75 206 GLU A N 1
ATOM 1579 C CA . GLU A 1 206 ? -10.564 -13.059 5.282 1.00 98.75 206 GLU A CA 1
ATOM 1580 C C . GLU A 1 206 ? -11.271 -11.993 6.131 1.00 98.75 206 GLU A C 1
ATOM 1582 O O . GLU A 1 206 ? -10.799 -10.861 6.214 1.00 98.75 206 GLU A O 1
ATOM 1587 N N . ARG A 1 207 ? -12.433 -12.353 6.701 1.00 98.62 207 ARG A N 1
ATOM 1588 C CA . ARG A 1 207 ? -13.325 -11.473 7.488 1.00 98.62 207 ARG A CA 1
ATOM 1589 C C . ARG A 1 207 ? -13.848 -10.232 6.746 1.00 98.62 207 ARG A C 1
ATOM 1591 O O . ARG A 1 207 ? -14.540 -9.412 7.338 1.00 98.62 207 ARG A O 1
ATOM 1598 N N . TRP A 1 208 ? -13.588 -10.115 5.442 1.00 98.75 208 TRP A N 1
ATOM 1599 C CA . TRP A 1 208 ? -13.906 -8.914 4.675 1.00 98.75 208 TRP A CA 1
ATOM 1600 C C . TRP A 1 208 ? -14.295 -9.208 3.219 1.00 98.75 208 TRP A C 1
ATOM 1602 O O . TRP A 1 208 ? -14.553 -10.344 2.800 1.00 98.75 208 TRP A O 1
ATOM 1612 N N . PHE A 1 209 ? -14.434 -8.159 2.417 1.00 98.25 209 PHE A N 1
ATOM 1613 C CA . PHE A 1 209 ? -15.081 -8.252 1.112 1.00 98.25 209 PHE A CA 1
ATOM 1614 C C . PHE A 1 209 ? -14.120 -8.552 -0.047 1.00 98.25 209 PHE A C 1
ATOM 1616 O O . PHE A 1 209 ? -14.577 -9.074 -1.069 1.00 98.25 209 PHE A O 1
ATOM 1623 N N . GLY A 1 210 ? -12.812 -8.337 0.121 1.00 98.12 210 GLY A N 1
ATOM 1624 C CA . GLY A 1 210 ? -11.781 -8.549 -0.904 1.00 98.12 210 GLY A CA 1
ATOM 1625 C C . GLY A 1 210 ? -11.454 -7.317 -1.752 1.00 98.12 210 GLY A C 1
ATOM 1626 O O . GLY A 1 210 ? -10.843 -7.469 -2.809 1.00 98.12 210 GLY A O 1
ATOM 1627 N N . PHE A 1 211 ? -11.893 -6.124 -1.342 1.00 98.44 211 PHE A N 1
ATOM 1628 C CA . PHE A 1 211 ? -11.464 -4.854 -1.932 1.00 98.44 211 PHE A CA 1
ATOM 1629 C C . PHE A 1 211 ? -10.368 -4.197 -1.075 1.00 98.44 211 PHE A C 1
ATOM 1631 O O . PHE A 1 211 ? -10.184 -4.558 0.085 1.00 98.44 211 PHE A O 1
ATOM 1638 N N . ASP A 1 212 ? -9.632 -3.288 -1.701 1.00 98.50 212 ASP A N 1
ATOM 1639 C CA . ASP A 1 212 ? -8.627 -2.393 -1.129 1.00 98.50 212 ASP A CA 1
ATOM 1640 C C . ASP A 1 212 ? -9.280 -1.399 -0.179 1.00 98.50 212 ASP A C 1
ATOM 1642 O O . ASP A 1 212 ? -10.180 -0.665 -0.579 1.00 98.50 212 ASP A O 1
ATOM 1646 N N . ASP A 1 213 ? -8.837 -1.400 1.072 1.00 98.81 213 ASP A N 1
ATOM 1647 C CA . ASP A 1 213 ? -9.429 -0.582 2.124 1.00 98.81 213 ASP A CA 1
ATOM 1648 C C . ASP A 1 213 ? -8.353 -0.191 3.138 1.00 98.81 213 ASP A C 1
ATOM 1650 O O . ASP A 1 213 ? -7.958 -0.997 3.989 1.00 98.81 213 ASP A O 1
ATOM 1654 N N . GLY A 1 214 ? -7.846 1.039 3.033 1.00 98.88 214 GLY A N 1
ATOM 1655 C CA . GLY A 1 214 ? -6.816 1.549 3.933 1.00 98.88 214 GLY A CA 1
ATOM 1656 C C . GLY A 1 214 ? -7.323 1.626 5.371 1.00 98.88 214 GLY A C 1
ATOM 1657 O O . GLY A 1 214 ? -6.608 1.256 6.303 1.00 98.88 214 GLY A O 1
ATOM 1658 N N . ILE A 1 215 ? -8.579 2.036 5.552 1.00 98.94 215 ILE A N 1
ATOM 1659 C CA . ILE A 1 215 ? -9.214 2.231 6.860 1.00 98.94 215 ILE A CA 1
ATOM 1660 C C . ILE A 1 215 ? -9.434 0.887 7.566 1.00 98.94 215 ILE A C 1
ATOM 1662 O O . ILE A 1 215 ? -9.068 0.737 8.734 1.00 98.94 215 ILE A O 1
ATOM 1666 N N . TYR A 1 216 ? -9.969 -0.121 6.872 1.00 98.94 216 TYR A N 1
ATOM 1667 C CA . TYR A 1 216 ? -10.087 -1.471 7.431 1.00 98.94 216 TYR A CA 1
ATOM 1668 C C . TYR A 1 216 ? -8.713 -2.098 7.692 1.00 98.94 216 TYR A C 1
ATOM 1670 O O . TYR A 1 216 ? -8.511 -2.750 8.716 1.00 98.94 216 TYR A O 1
ATOM 1678 N N . SER A 1 217 ? -7.735 -1.860 6.815 1.00 98.94 217 SER A N 1
ATOM 1679 C CA . SER A 1 217 ? -6.365 -2.350 7.011 1.00 98.94 217 SER A CA 1
ATOM 1680 C C . SER A 1 217 ? -5.707 -1.731 8.246 1.00 98.94 217 SER A C 1
ATOM 1682 O O . SER A 1 217 ? -5.053 -2.441 9.008 1.00 98.94 217 SER A O 1
ATOM 1684 N N . ALA A 1 218 ? -5.938 -0.442 8.510 1.00 98.94 218 ALA A N 1
ATOM 1685 C CA . ALA A 1 218 ? -5.544 0.203 9.759 1.00 98.94 218 ALA A CA 1
ATOM 1686 C C . ALA A 1 218 ? -6.212 -0.452 10.978 1.00 98.94 218 ALA A C 1
ATOM 1688 O O . ALA A 1 218 ? -5.530 -0.760 11.953 1.00 98.94 218 ALA A O 1
ATOM 1689 N N . ALA A 1 219 ? -7.518 -0.730 10.918 1.00 98.94 219 ALA A N 1
ATOM 1690 C CA . ALA A 1 219 ? -8.223 -1.416 12.000 1.00 98.94 219 ALA A CA 1
ATOM 1691 C C . ALA A 1 219 ? -7.647 -2.821 12.272 1.00 98.94 219 ALA A C 1
ATOM 1693 O O . ALA A 1 219 ? -7.418 -3.182 13.425 1.00 98.94 219 ALA A O 1
ATOM 1694 N N . ARG A 1 220 ? -7.325 -3.587 11.219 1.00 98.94 220 ARG A N 1
ATOM 1695 C CA . ARG A 1 220 ? -6.660 -4.897 11.328 1.00 98.94 220 ARG A CA 1
ATOM 1696 C C . ARG A 1 220 ? -5.246 -4.805 11.893 1.00 98.94 220 ARG A C 1
ATOM 1698 O O . ARG A 1 220 ? -4.851 -5.665 12.675 1.00 98.94 220 ARG A O 1
ATOM 1705 N N . LEU A 1 221 ? -4.489 -3.767 11.542 1.00 98.94 221 LEU A N 1
ATOM 1706 C CA . LEU A 1 221 ? -3.168 -3.522 12.124 1.00 98.94 221 LEU A CA 1
ATOM 1707 C C . LEU A 1 221 ? -3.267 -3.242 13.624 1.00 98.94 221 LEU A C 1
ATOM 1709 O O . LEU A 1 221 ? -2.526 -3.833 14.407 1.00 98.94 221 LEU A O 1
ATOM 1713 N N . LEU A 1 222 ? -4.193 -2.371 14.022 1.00 98.88 222 LEU A N 1
ATOM 1714 C CA . LEU A 1 222 ? -4.421 -2.037 15.425 1.00 98.88 222 LEU A CA 1
ATOM 1715 C C . LEU A 1 222 ? -4.866 -3.264 16.226 1.00 98.88 222 LEU A C 1
ATOM 1717 O O . LEU A 1 222 ? -4.349 -3.480 17.321 1.00 98.88 222 LEU A O 1
ATOM 1721 N N . GLU A 1 223 ? -5.746 -4.097 15.664 1.00 98.88 223 GLU A N 1
ATOM 1722 C CA . GLU A 1 223 ? -6.175 -5.359 16.274 1.00 98.88 223 GLU A CA 1
ATOM 1723 C C . GLU A 1 223 ? -4.972 -6.241 16.624 1.00 98.88 223 GLU A C 1
ATOM 1725 O O . GLU A 1 223 ? -4.815 -6.632 17.783 1.00 98.88 223 GLU A O 1
ATOM 1730 N N . ILE A 1 224 ? -4.088 -6.482 15.651 1.00 98.69 224 ILE A N 1
ATOM 1731 C CA . ILE A 1 224 ? -2.891 -7.312 15.826 1.00 98.69 224 ILE A CA 1
ATOM 1732 C C . ILE A 1 224 ? -1.942 -6.678 16.850 1.00 98.69 224 ILE A C 1
ATOM 1734 O O . ILE A 1 224 ? -1.573 -7.324 17.827 1.00 98.69 224 ILE A O 1
ATOM 1738 N N . LEU A 1 225 ? -1.595 -5.396 16.689 1.00 98.50 225 LEU A N 1
ATOM 1739 C CA . LEU A 1 225 ? -0.677 -4.692 17.596 1.00 98.50 225 LEU A CA 1
ATOM 1740 C C . LEU A 1 225 ? -1.182 -4.643 19.041 1.00 98.50 225 LEU A C 1
ATOM 1742 O O . LEU A 1 225 ? -0.389 -4.660 19.982 1.00 98.50 225 LEU A O 1
ATOM 1746 N N . SER A 1 226 ? -2.499 -4.585 19.236 1.00 98.50 226 SER A N 1
ATOM 1747 C CA . SER A 1 226 ? -3.086 -4.563 20.573 1.00 98.50 226 SER A CA 1
ATOM 1748 C C . SER A 1 226 ? -2.886 -5.877 21.335 1.00 98.50 226 SER A C 1
ATOM 1750 O O . SER A 1 226 ? -2.858 -5.865 22.565 1.00 98.50 226 SER A O 1
ATOM 1752 N N . GLN A 1 227 ? -2.723 -6.995 20.623 1.00 97.94 227 GLN A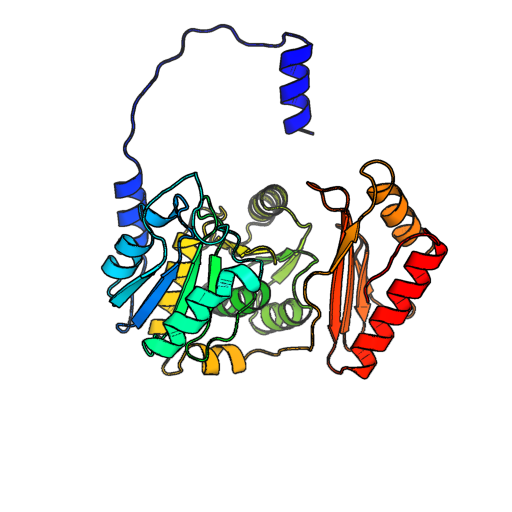 N 1
ATOM 1753 C CA . GLN A 1 227 ? -2.507 -8.326 21.199 1.00 97.94 227 GLN A CA 1
ATOM 1754 C C . GLN A 1 227 ? -1.029 -8.599 21.497 1.00 97.94 227 GLN A C 1
ATOM 1756 O O . GLN A 1 227 ? -0.714 -9.479 22.297 1.00 97.94 227 GLN A O 1
ATOM 1761 N N . GLU A 1 228 ? -0.126 -7.832 20.888 1.00 96.31 228 GLU A N 1
ATOM 1762 C CA . GLU A 1 228 ? 1.311 -7.957 21.091 1.00 96.31 228 GLU A CA 1
ATOM 1763 C C . GLU A 1 228 ? 1.769 -7.181 22.334 1.00 96.31 228 GLU A C 1
ATOM 1765 O O . GLU A 1 228 ? 1.342 -6.049 22.600 1.00 96.31 228 GLU A O 1
ATOM 1770 N N . SER A 1 229 ? 2.687 -7.787 23.094 1.00 93.94 229 SER A N 1
ATOM 1771 C CA . SER A 1 229 ? 3.351 -7.122 24.223 1.00 93.94 229 SER A CA 1
ATOM 1772 C C . SER A 1 229 ? 4.425 -6.131 23.769 1.00 93.94 229 SER A C 1
ATOM 1774 O O . SER A 1 229 ? 4.754 -5.203 24.505 1.00 93.94 229 SER A O 1
ATOM 1776 N N . ALA A 1 230 ? 4.993 -6.347 22.579 1.00 95.62 230 ALA A N 1
ATOM 1777 C CA . ALA A 1 230 ? 5.969 -5.454 21.970 1.00 95.62 230 ALA A CA 1
ATOM 1778 C C . ALA A 1 230 ? 5.300 -4.169 21.450 1.00 95.62 230 ALA A C 1
ATOM 1780 O O . ALA A 1 230 ? 4.106 -4.142 21.140 1.00 95.62 230 ALA A O 1
ATOM 1781 N N . ASN A 1 231 ? 6.078 -3.090 21.345 1.00 97.56 231 ASN A N 1
ATOM 1782 C CA . ASN A 1 231 ? 5.649 -1.911 20.591 1.00 97.56 231 ASN A CA 1
ATOM 1783 C C . ASN A 1 231 ? 5.759 -2.173 19.076 1.00 97.56 231 ASN A C 1
ATOM 1785 O O . ASN A 1 231 ? 6.328 -3.180 18.649 1.00 97.56 231 ASN A O 1
ATOM 1789 N N . ALA A 1 232 ? 5.197 -1.272 18.267 1.00 97.75 232 ALA A N 1
ATOM 1790 C CA . ALA A 1 232 ? 5.153 -1.440 16.818 1.00 97.75 232 ALA A CA 1
ATOM 1791 C C . ALA A 1 232 ? 6.553 -1.565 16.199 1.00 97.75 232 ALA A C 1
ATOM 1793 O O . ALA A 1 232 ? 6.758 -2.428 15.350 1.00 97.75 232 ALA A O 1
ATOM 1794 N N . GLU A 1 233 ? 7.514 -0.744 16.631 1.00 98.12 233 GLU A N 1
ATOM 1795 C CA . GLU A 1 233 ? 8.887 -0.823 16.131 1.00 98.12 233 GLU A CA 1
ATOM 1796 C C . GLU A 1 233 ? 9.504 -2.197 16.384 1.00 98.12 233 GLU A C 1
ATOM 1798 O O . GLU A 1 233 ? 9.917 -2.863 15.438 1.00 98.12 233 GLU A O 1
ATOM 1803 N N . ASP A 1 234 ? 9.527 -2.634 17.642 1.00 98.06 234 ASP A N 1
ATOM 1804 C CA . ASP A 1 234 ? 10.210 -3.867 18.026 1.00 98.06 234 ASP A CA 1
ATOM 1805 C C . ASP A 1 234 ? 9.542 -5.089 17.367 1.00 98.06 234 ASP A C 1
ATOM 1807 O O . ASP A 1 234 ? 10.229 -6.031 16.979 1.00 98.06 234 ASP A O 1
ATOM 1811 N N . LEU A 1 235 ? 8.215 -5.060 17.168 1.00 97.81 235 LEU A N 1
ATOM 1812 C CA . LEU A 1 235 ? 7.508 -6.086 16.398 1.00 97.81 235 LEU A CA 1
ATOM 1813 C C . LEU A 1 235 ? 7.974 -6.111 14.940 1.00 97.81 235 LEU A C 1
ATOM 1815 O O . LEU A 1 235 ? 8.305 -7.177 14.421 1.00 97.81 235 LEU A O 1
ATOM 1819 N N . PHE A 1 236 ? 8.003 -4.961 14.261 1.00 97.75 236 PHE A N 1
ATOM 1820 C CA . PHE A 1 236 ? 8.412 -4.925 12.860 1.00 97.75 236 PHE A CA 1
ATOM 1821 C C . PHE A 1 236 ? 9.899 -5.254 12.680 1.00 97.75 236 PHE A C 1
ATOM 1823 O O . PHE A 1 236 ? 10.236 -5.899 11.686 1.00 97.75 236 PHE A O 1
ATOM 1830 N N . GLU A 1 237 ? 10.768 -4.898 13.632 1.00 96.62 237 GLU A N 1
ATOM 1831 C CA . GLU A 1 237 ? 12.189 -5.279 13.666 1.00 96.62 237 GLU A CA 1
ATOM 1832 C C . GLU A 1 237 ? 12.403 -6.808 13.693 1.00 96.62 237 GLU A C 1
ATOM 1834 O O . GLU A 1 237 ? 13.452 -7.275 13.251 1.00 96.62 237 GLU A O 1
ATOM 1839 N N . THR A 1 238 ? 11.413 -7.608 14.120 1.00 96.38 238 THR A N 1
ATOM 1840 C CA . THR A 1 238 ? 11.509 -9.083 14.061 1.00 96.38 238 THR A CA 1
ATOM 1841 C C . THR A 1 238 ? 11.468 -9.650 12.640 1.00 96.38 238 THR A C 1
ATOM 1843 O O . THR A 1 238 ? 11.933 -10.769 12.410 1.00 96.38 238 THR A O 1
ATOM 1846 N N . PHE A 1 239 ? 10.924 -8.902 11.674 1.00 96.06 239 PHE A N 1
ATOM 1847 C CA . PHE A 1 239 ? 10.863 -9.346 10.286 1.00 96.06 239 PHE A CA 1
ATOM 1848 C C . PHE A 1 239 ? 12.201 -9.144 9.568 1.00 96.06 239 PHE A C 1
ATOM 1850 O O . PHE A 1 239 ? 12.858 -8.117 9.762 1.00 96.06 239 PHE A O 1
ATOM 1857 N N . PRO A 1 240 ? 12.580 -10.063 8.660 1.00 91.38 240 PRO A N 1
ATOM 1858 C CA . PRO A 1 240 ? 13.763 -9.882 7.831 1.00 91.38 240 PRO A CA 1
ATOM 1859 C C . PRO A 1 240 ? 13.636 -8.610 6.985 1.00 91.38 240 PRO A C 1
ATOM 1861 O O . PRO A 1 240 ? 12.614 -8.380 6.336 1.00 91.38 240 PRO A O 1
ATOM 1864 N N . ASN A 1 241 ? 14.697 -7.805 6.968 1.00 93.31 241 ASN A N 1
ATOM 1865 C CA . ASN A 1 241 ? 14.740 -6.542 6.244 1.00 93.31 241 ASN A CA 1
ATOM 1866 C C . ASN A 1 241 ? 16.052 -6.413 5.472 1.00 93.31 241 ASN A C 1
ATOM 1868 O O . ASN A 1 241 ? 17.116 -6.270 6.071 1.00 93.31 241 ASN A O 1
ATOM 1872 N N . ASP A 1 242 ? 15.956 -6.450 4.149 1.00 96.62 242 ASP A N 1
ATOM 1873 C CA . ASP A 1 242 ? 17.079 -6.163 3.263 1.00 96.62 242 ASP A CA 1
ATOM 1874 C C . ASP A 1 242 ? 17.203 -4.646 3.043 1.00 96.62 242 ASP A C 1
ATOM 1876 O O . ASP A 1 242 ? 16.261 -3.874 3.247 1.00 96.62 242 ASP A O 1
ATOM 1880 N N . ILE A 1 243 ? 18.377 -4.210 2.595 1.00 96.62 243 ILE A N 1
ATOM 1881 C CA . ILE A 1 243 ? 18.613 -2.824 2.196 1.00 96.62 243 ILE A CA 1
ATOM 1882 C C . ILE A 1 243 ? 17.877 -2.607 0.881 1.00 96.62 243 ILE A C 1
ATOM 1884 O O . ILE A 1 243 ? 18.083 -3.365 -0.065 1.00 96.62 243 ILE A O 1
ATOM 1888 N N . SER A 1 244 ? 17.031 -1.582 0.799 1.00 96.00 244 SER A N 1
ATOM 1889 C CA . SER A 1 244 ? 16.277 -1.282 -0.417 1.00 96.00 244 SER A CA 1
ATOM 1890 C C . SER A 1 244 ? 16.401 0.174 -0.822 1.00 96.00 244 SER A C 1
ATOM 1892 O O . SER A 1 244 ? 16.604 1.065 0.004 1.00 96.00 244 SER A O 1
ATOM 1894 N N . THR A 1 245 ? 16.271 0.420 -2.120 1.00 93.75 245 THR A N 1
ATOM 1895 C CA . THR A 1 245 ? 16.080 1.774 -2.622 1.00 93.75 245 THR A CA 1
ATOM 1896 C C . THR A 1 245 ? 14.647 2.235 -2.355 1.00 93.75 245 THR A C 1
ATOM 1898 O O . THR A 1 245 ? 13.730 1.403 -2.326 1.00 93.75 245 THR A O 1
ATOM 1901 N N . PRO A 1 246 ? 14.406 3.557 -2.282 1.00 86.94 246 PRO A N 1
ATOM 1902 C CA . PRO A 1 246 ? 13.075 4.074 -2.569 1.00 86.94 246 PRO A CA 1
ATOM 1903 C C . PRO A 1 246 ? 12.639 3.665 -3.988 1.00 86.94 246 PRO A C 1
ATOM 1905 O O . PRO A 1 246 ? 13.434 3.158 -4.791 1.00 86.94 246 PRO A O 1
ATOM 1908 N N . GLU A 1 247 ? 11.368 3.896 -4.312 1.00 91.00 247 GLU A N 1
ATOM 1909 C CA . GLU A 1 247 ? 10.922 3.805 -5.700 1.00 91.00 247 GLU A CA 1
ATOM 1910 C C . GLU A 1 247 ? 11.681 4.825 -6.558 1.00 91.00 247 GLU A C 1
ATOM 1912 O O . GLU A 1 247 ? 11.721 6.016 -6.247 1.00 91.00 247 GLU A O 1
ATOM 1917 N N . ILE A 1 248 ? 12.274 4.354 -7.652 1.00 94.25 248 ILE A N 1
ATOM 1918 C CA . ILE A 1 248 ? 12.987 5.190 -8.612 1.00 94.25 248 ILE A CA 1
ATOM 1919 C C . ILE A 1 248 ? 12.103 5.365 -9.843 1.00 94.25 248 ILE A C 1
ATOM 1921 O O . ILE A 1 248 ? 11.680 4.387 -10.460 1.00 94.25 248 ILE A O 1
ATOM 1925 N N . ASN A 1 249 ? 11.856 6.617 -10.224 1.00 95.00 249 ASN A N 1
ATOM 1926 C CA . ASN A 1 249 ? 11.055 6.964 -11.393 1.00 95.00 249 ASN A CA 1
ATOM 1927 C C . ASN A 1 249 ? 11.929 7.603 -12.477 1.00 95.00 249 ASN A C 1
ATOM 1929 O O . ASN A 1 249 ? 12.451 8.702 -12.299 1.00 95.00 249 ASN A O 1
ATOM 1933 N N . VAL A 1 250 ? 12.046 6.931 -13.623 1.00 96.50 250 VAL A N 1
ATOM 1934 C CA . VAL A 1 250 ? 12.776 7.420 -14.803 1.00 96.50 250 VAL A CA 1
ATOM 1935 C C . VAL A 1 250 ? 11.772 7.912 -15.834 1.00 96.50 250 VAL A C 1
ATOM 1937 O O . VAL A 1 250 ? 10.936 7.146 -16.318 1.00 96.50 250 VAL A O 1
ATOM 1940 N N . LYS A 1 251 ? 11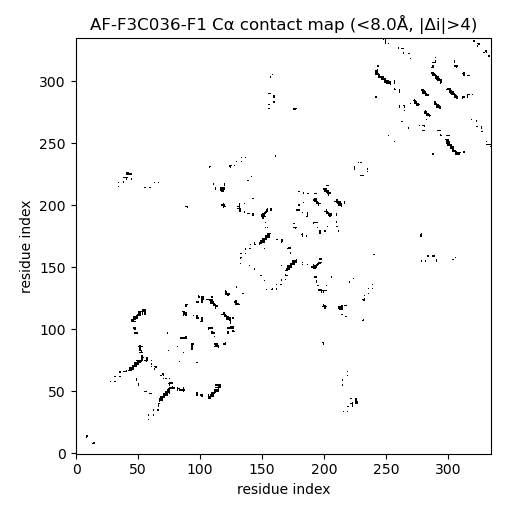.834 9.202 -16.177 1.00 96.19 251 LYS A N 1
ATOM 1941 C CA . LYS A 1 251 ? 10.933 9.802 -17.170 1.00 96.19 251 LYS A CA 1
ATOM 1942 C C . LYS A 1 251 ? 11.225 9.244 -18.560 1.00 96.19 251 LYS A C 1
ATOM 1944 O O . LYS A 1 251 ? 12.364 9.226 -19.011 1.00 96.19 251 LYS A O 1
ATOM 1949 N N . VAL A 1 252 ? 10.167 8.830 -19.242 1.00 95.69 252 VAL A N 1
ATOM 1950 C CA . VAL A 1 252 ? 10.179 8.351 -20.626 1.00 95.69 252 VAL A CA 1
ATOM 1951 C C . VAL A 1 252 ? 8.965 8.938 -21.353 1.00 95.69 252 VAL A C 1
ATOM 1953 O O . VAL A 1 252 ? 8.405 9.945 -20.924 1.00 95.69 252 VAL A O 1
ATOM 1956 N N . THR A 1 253 ? 8.544 8.346 -22.470 1.00 93.38 253 THR A N 1
ATOM 1957 C CA . THR A 1 253 ? 7.310 8.743 -23.161 1.00 93.38 253 THR A CA 1
ATOM 1958 C C . THR A 1 253 ? 6.298 7.604 -23.111 1.00 93.38 253 THR A C 1
ATOM 1960 O O . THR A 1 253 ? 6.677 6.433 -23.020 1.00 93.38 253 THR A O 1
ATOM 1963 N N . ASP A 1 254 ? 5.007 7.916 -23.236 1.00 89.94 254 ASP A N 1
ATOM 1964 C CA . ASP A 1 254 ? 3.974 6.879 -23.371 1.00 89.94 254 ASP A CA 1
ATOM 1965 C C . ASP A 1 254 ? 4.177 5.994 -24.607 1.00 89.94 254 ASP A C 1
ATOM 1967 O O . ASP A 1 254 ? 3.757 4.837 -24.611 1.00 89.94 254 ASP A O 1
ATOM 1971 N N . VAL A 1 255 ? 4.864 6.514 -25.629 1.00 89.88 255 VAL A N 1
ATOM 1972 C CA . VAL A 1 255 ? 5.202 5.783 -26.855 1.00 89.88 255 VAL A CA 1
ATOM 1973 C C . VAL A 1 255 ? 6.328 4.776 -26.605 1.00 89.88 255 VAL A C 1
ATOM 1975 O O . VAL A 1 255 ? 6.259 3.648 -27.087 1.00 89.88 255 VAL A O 1
ATOM 1978 N N . THR A 1 256 ? 7.356 5.157 -25.840 1.00 93.31 256 THR A N 1
ATOM 1979 C CA . THR A 1 256 ? 8.593 4.369 -25.696 1.00 93.31 256 THR A CA 1
ATOM 1980 C C . THR A 1 256 ? 8.611 3.443 -24.483 1.00 93.31 256 THR A C 1
ATOM 1982 O O . THR A 1 256 ? 9.319 2.438 -24.500 1.00 93.31 256 THR A O 1
ATOM 1985 N N . LYS A 1 257 ? 7.830 3.719 -23.429 1.00 94.94 257 LYS A N 1
ATOM 1986 C CA . LYS A 1 257 ? 7.916 2.965 -22.164 1.00 94.94 257 LYS A CA 1
ATOM 1987 C C . LYS A 1 257 ? 7.725 1.454 -22.332 1.00 94.94 257 LYS A C 1
ATOM 1989 O O . LYS A 1 257 ? 8.468 0.673 -21.750 1.00 94.94 257 LYS A O 1
ATOM 1994 N N . PHE A 1 258 ? 6.777 1.031 -23.169 1.00 94.75 258 PHE A N 1
ATOM 1995 C CA . PHE A 1 258 ? 6.502 -0.392 -23.389 1.00 94.75 258 PHE A CA 1
ATOM 1996 C C . PHE A 1 258 ? 7.500 -1.058 -24.340 1.00 94.75 258 PHE A C 1
ATOM 1998 O O . PHE A 1 258 ? 7.799 -2.237 -24.167 1.00 94.75 258 PHE A O 1
ATOM 2005 N N . SER A 1 259 ? 8.036 -0.330 -25.328 1.00 95.81 259 SER A N 1
ATOM 2006 C CA . SER A 1 259 ? 9.056 -0.885 -26.224 1.00 95.81 259 SER A CA 1
ATOM 2007 C C . SER A 1 259 ? 10.380 -1.109 -25.498 1.00 95.81 259 SER A C 1
ATOM 2009 O O . SER A 1 259 ? 11.030 -2.114 -25.760 1.00 95.81 259 SER A O 1
ATOM 2011 N N . ILE A 1 260 ? 10.741 -0.231 -24.552 1.00 97.00 260 ILE A N 1
ATOM 2012 C CA . ILE A 1 260 ? 11.929 -0.403 -23.701 1.00 97.00 260 ILE A CA 1
ATOM 2013 C C . ILE A 1 260 ? 11.805 -1.682 -22.866 1.00 97.00 260 ILE A C 1
ATOM 2015 O O . ILE A 1 260 ? 12.706 -2.514 -22.890 1.00 97.00 260 ILE A O 1
ATOM 2019 N N . ILE A 1 261 ? 10.670 -1.881 -22.184 1.00 97.50 261 ILE A N 1
ATOM 2020 C CA . ILE A 1 261 ? 10.423 -3.110 -21.412 1.00 97.50 261 ILE A CA 1
ATOM 2021 C C . ILE A 1 261 ? 10.501 -4.351 -22.305 1.00 97.50 261 ILE A C 1
ATOM 2023 O O . ILE A 1 261 ? 11.180 -5.309 -21.956 1.00 97.50 261 ILE A O 1
ATOM 2027 N N . LYS A 1 262 ? 9.873 -4.320 -23.485 1.00 96.56 262 LYS A N 1
ATOM 2028 C CA . LYS A 1 262 ? 9.906 -5.449 -24.422 1.00 96.56 262 LYS A CA 1
ATOM 2029 C C . LYS A 1 262 ? 11.326 -5.783 -24.903 1.00 96.56 262 LYS A C 1
ATOM 2031 O O . LYS A 1 262 ? 11.650 -6.958 -25.058 1.00 96.56 262 LYS A O 1
ATOM 2036 N N . ALA A 1 263 ? 12.157 -4.769 -25.144 1.00 96.69 263 ALA A N 1
ATOM 2037 C CA . ALA A 1 263 ? 13.561 -4.967 -25.499 1.00 96.69 263 ALA A CA 1
ATOM 2038 C C . ALA A 1 263 ? 14.334 -5.619 -24.340 1.00 96.69 263 ALA A C 1
ATOM 2040 O O . ALA A 1 263 ? 15.042 -6.595 -24.551 1.00 96.69 263 ALA A O 1
ATOM 2041 N N . LEU A 1 264 ? 14.121 -5.172 -23.098 1.00 97.00 264 LEU A N 1
ATOM 2042 C CA . LEU A 1 264 ? 14.735 -5.796 -21.917 1.00 97.00 264 LEU A CA 1
ATOM 2043 C C . LEU A 1 264 ? 14.284 -7.247 -21.700 1.00 97.00 264 LEU A C 1
ATOM 2045 O O . LEU A 1 264 ? 15.084 -8.084 -21.300 1.00 97.00 264 LEU A O 1
ATOM 2049 N N . GLU A 1 265 ? 13.019 -7.565 -21.965 1.00 94.88 265 GLU A N 1
ATOM 2050 C CA . GLU A 1 265 ? 12.514 -8.941 -21.880 1.00 94.88 265 GLU A CA 1
ATOM 2051 C C . GLU A 1 265 ? 13.171 -9.878 -22.906 1.00 94.88 265 GLU A C 1
ATOM 2053 O O . GLU A 1 265 ? 13.265 -11.078 -22.656 1.00 94.88 265 GLU A O 1
ATOM 2058 N N . THR A 1 266 ? 13.598 -9.346 -24.057 1.00 93.50 266 THR A N 1
ATOM 2059 C CA . THR A 1 266 ? 14.078 -10.143 -25.199 1.00 93.50 266 THR A CA 1
ATOM 2060 C C . THR A 1 266 ? 15.603 -10.214 -25.265 1.00 93.50 266 THR A C 1
ATOM 2062 O O . THR A 1 266 ? 16.158 -11.286 -25.499 1.00 93.50 266 THR A O 1
ATOM 2065 N N . ASP A 1 267 ? 16.272 -9.080 -25.064 1.00 93.44 267 ASP A N 1
ATOM 2066 C CA . ASP A 1 267 ? 17.677 -8.893 -25.435 1.00 93.44 267 ASP A CA 1
ATOM 2067 C C . ASP A 1 267 ? 18.613 -8.822 -24.219 1.00 93.44 267 ASP A C 1
ATOM 2069 O O . ASP A 1 267 ? 19.815 -9.082 -24.345 1.00 93.44 267 ASP A O 1
ATOM 2073 N N . ALA A 1 268 ? 18.085 -8.479 -23.038 1.00 95.12 268 ALA A N 1
ATOM 2074 C CA . ALA A 1 268 ? 18.914 -8.245 -21.862 1.00 95.12 268 ALA A CA 1
ATOM 2075 C C . ALA A 1 268 ? 19.477 -9.541 -21.264 1.00 95.12 268 ALA A C 1
ATOM 2077 O O . ALA A 1 268 ? 18.846 -10.600 -21.274 1.00 95.12 268 ALA A O 1
ATOM 2078 N N . GLN A 1 269 ? 20.683 -9.437 -20.710 1.00 95.12 269 GLN A N 1
ATOM 2079 C CA . GLN A 1 269 ? 21.402 -10.552 -20.097 1.00 95.12 269 GLN A CA 1
ATOM 2080 C C . GLN A 1 269 ? 21.509 -10.341 -18.588 1.00 95.12 269 GLN A C 1
ATOM 2082 O O . GLN A 1 269 ? 22.249 -9.485 -18.114 1.00 95.12 269 GLN A O 1
ATOM 2087 N N . TRP A 1 270 ? 20.791 -11.162 -17.826 1.00 96.25 270 TRP A N 1
ATOM 2088 C CA . TRP A 1 270 ? 20.641 -10.991 -16.377 1.00 96.25 270 TRP A CA 1
ATOM 2089 C C . TRP A 1 270 ? 21.538 -11.913 -15.536 1.00 96.25 270 TRP A C 1
ATOM 2091 O O . TRP A 1 270 ? 21.483 -11.883 -14.310 1.00 96.25 270 TRP A O 1
ATOM 2101 N N . GLY A 1 271 ? 22.380 -12.727 -16.177 1.00 92.62 271 GLY A N 1
ATOM 2102 C CA . GLY A 1 271 ? 23.215 -13.721 -15.497 1.00 92.62 271 GLY A CA 1
ATOM 2103 C C . GLY A 1 271 ? 22.407 -14.886 -14.912 1.00 92.62 271 GLY A C 1
ATOM 2104 O O . GLY A 1 271 ? 21.317 -15.200 -15.390 1.00 92.62 271 GLY A O 1
ATOM 2105 N N . ASP A 1 272 ? 22.962 -15.547 -13.894 1.00 91.62 272 ASP A N 1
ATOM 2106 C CA . ASP A 1 272 ? 22.303 -16.653 -13.189 1.00 91.62 272 ASP A CA 1
ATOM 2107 C C . ASP A 1 272 ? 21.286 -16.108 -12.173 1.00 91.62 272 ASP A C 1
ATOM 2109 O O . ASP A 1 272 ? 21.613 -15.803 -11.022 1.00 91.62 272 ASP A O 1
ATOM 2113 N N . ALA A 1 273 ? 20.060 -15.894 -12.647 1.00 94.88 273 ALA A N 1
ATOM 2114 C CA . ALA A 1 273 ? 18.975 -15.306 -11.876 1.00 94.88 273 ALA A CA 1
ATOM 2115 C C . ALA A 1 273 ? 17.610 -15.844 -12.310 1.00 94.88 273 ALA A C 1
ATOM 2117 O O . ALA A 1 273 ? 17.408 -16.286 -13.444 1.00 94.88 273 ALA A O 1
ATOM 2118 N N . LYS A 1 274 ? 16.629 -15.753 -11.411 1.00 96.88 274 LYS A N 1
ATOM 2119 C CA . LYS A 1 274 ? 15.242 -16.090 -11.724 1.00 96.88 274 LYS A CA 1
ATOM 2120 C C . LYS A 1 274 ? 14.535 -14.870 -12.308 1.00 96.88 274 LYS A C 1
ATOM 2122 O O . LYS A 1 274 ? 14.341 -13.870 -11.619 1.00 96.88 274 LYS A O 1
ATOM 2127 N N . LEU A 1 275 ? 14.097 -14.983 -13.559 1.00 96.94 275 LEU A N 1
ATOM 2128 C CA . LEU A 1 275 ? 13.346 -13.934 -14.245 1.00 96.94 275 LEU A CA 1
ATOM 2129 C C . LEU A 1 275 ? 11.841 -14.077 -14.042 1.00 96.94 275 LEU A C 1
ATOM 2131 O O . LEU A 1 275 ? 11.277 -15.165 -14.164 1.00 96.94 275 LEU A O 1
ATOM 2135 N N . THR A 1 276 ? 11.189 -12.944 -13.798 1.00 98.06 276 THR A N 1
ATOM 2136 C CA . THR A 1 276 ? 9.734 -12.810 -13.776 1.00 98.06 276 THR A CA 1
ATOM 2137 C C . THR A 1 276 ? 9.325 -11.668 -14.700 1.00 98.06 276 THR A C 1
ATOM 2139 O O . THR A 1 276 ? 9.668 -10.514 -14.455 1.00 98.06 276 THR A O 1
ATOM 2142 N N . THR A 1 277 ? 8.562 -11.993 -15.748 1.00 97.31 277 THR A N 1
ATOM 2143 C CA . THR A 1 277 ? 8.141 -11.050 -16.804 1.00 97.31 277 THR A CA 1
ATOM 2144 C C . THR A 1 277 ? 6.629 -10.799 -16.835 1.00 97.31 277 THR A C 1
ATOM 2146 O O . THR A 1 277 ? 6.033 -10.479 -17.861 1.00 97.31 277 THR A O 1
ATOM 2149 N N . ILE A 1 278 ? 5.944 -10.988 -15.700 1.00 96.62 278 ILE A N 1
ATOM 2150 C CA . ILE A 1 278 ? 4.484 -10.801 -15.633 1.00 96.62 278 ILE A CA 1
ATOM 2151 C C . ILE A 1 278 ? 4.073 -9.322 -15.744 1.00 96.62 278 ILE A C 1
ATOM 2153 O O . ILE A 1 278 ? 2.974 -9.036 -16.235 1.00 96.62 278 ILE A O 1
ATOM 2157 N N . ASP A 1 279 ? 4.936 -8.407 -15.294 1.00 96.62 279 ASP A N 1
ATOM 2158 C CA . ASP A 1 279 ? 4.763 -6.950 -15.317 1.00 96.62 279 ASP A CA 1
ATOM 2159 C C . ASP A 1 279 ? 6.133 -6.251 -15.257 1.00 96.62 279 ASP A C 1
ATOM 2161 O O . ASP A 1 279 ? 6.667 -5.993 -14.178 1.00 96.62 279 ASP A O 1
ATOM 2165 N N . GLY A 1 280 ? 6.715 -5.980 -16.428 1.00 97.44 280 GLY A N 1
ATOM 2166 C CA . GLY A 1 280 ? 8.104 -5.535 -16.527 1.00 97.44 280 GLY A CA 1
ATOM 2167 C C . GLY A 1 280 ? 9.089 -6.689 -16.382 1.00 97.44 280 GLY A C 1
ATOM 2168 O O . GLY A 1 280 ? 8.715 -7.848 -16.530 1.00 97.44 280 GLY A O 1
ATOM 2169 N N . VAL A 1 281 ? 10.342 -6.371 -16.067 1.00 98.38 281 VAL A N 1
ATOM 2170 C CA . VAL A 1 281 ? 11.398 -7.356 -15.822 1.00 98.38 281 VAL A CA 1
ATOM 2171 C C . VAL A 1 281 ? 11.804 -7.289 -14.359 1.00 98.38 281 VAL A C 1
ATOM 2173 O O . VAL A 1 281 ? 12.439 -6.324 -13.927 1.00 98.38 281 VAL A O 1
ATOM 2176 N N . ARG A 1 282 ? 11.431 -8.321 -13.599 1.00 98.69 282 ARG A N 1
ATOM 2177 C CA . ARG A 1 282 ? 11.947 -8.579 -12.254 1.00 98.69 282 ARG A CA 1
ATOM 2178 C C . ARG A 1 282 ? 12.985 -9.692 -12.308 1.00 98.69 282 ARG A C 1
ATOM 2180 O O . ARG A 1 282 ? 12.763 -10.722 -12.945 1.00 98.69 282 ARG A O 1
ATOM 2187 N N . VAL A 1 283 ? 14.091 -9.477 -11.609 1.00 98.56 283 VAL A N 1
ATOM 2188 C CA . VAL A 1 283 ? 15.244 -10.373 -11.570 1.00 98.56 283 VAL A CA 1
ATOM 2189 C C . VAL A 1 283 ? 15.576 -10.669 -10.115 1.00 98.56 283 VAL A C 1
ATOM 2191 O O . VAL A 1 283 ? 16.052 -9.787 -9.403 1.00 98.56 283 VAL A O 1
ATOM 2194 N N . ASP A 1 284 ? 15.312 -11.895 -9.671 1.00 98.50 284 ASP A N 1
ATOM 2195 C CA . ASP A 1 284 ? 15.643 -12.357 -8.323 1.00 98.50 284 ASP A CA 1
ATOM 2196 C C . ASP A 1 284 ? 16.977 -13.126 -8.350 1.00 98.50 284 ASP A C 1
ATOM 2198 O O . ASP A 1 284 ? 17.096 -14.190 -8.967 1.00 98.50 284 ASP A O 1
ATOM 2202 N N . TYR A 1 285 ? 17.978 -12.574 -7.664 1.00 98.19 285 TYR A N 1
ATOM 2203 C CA . TYR A 1 285 ? 19.285 -13.176 -7.399 1.00 98.19 285 TYR A CA 1
ATOM 2204 C C . TYR A 1 285 ? 19.292 -13.851 -6.014 1.00 98.19 285 TYR A C 1
ATOM 2206 O O . TYR A 1 285 ? 18.427 -13.574 -5.176 1.00 98.19 285 TYR A O 1
ATOM 2214 N N . PRO A 1 286 ? 20.298 -14.690 -5.694 1.00 97.06 286 PRO A N 1
ATOM 2215 C CA . PRO A 1 286 ? 20.379 -15.332 -4.379 1.00 97.06 286 PRO A CA 1
ATOM 2216 C C . PRO A 1 286 ? 20.375 -14.357 -3.186 1.00 97.06 286 PRO A C 1
ATOM 2218 O O . PRO A 1 286 ? 19.820 -14.678 -2.135 1.00 97.06 286 PRO A O 1
ATOM 2221 N N . LYS A 1 287 ? 20.966 -13.162 -3.345 1.00 97.25 287 LYS A N 1
ATOM 2222 C CA . LYS A 1 287 ? 21.190 -12.179 -2.264 1.00 97.25 287 LYS A CA 1
ATOM 2223 C C . LYS A 1 287 ? 20.498 -10.826 -2.477 1.00 97.25 287 LYS A C 1
ATOM 2225 O O . LYS A 1 287 ? 20.791 -9.869 -1.765 1.00 97.25 287 LYS A O 1
ATOM 2230 N N . GLY A 1 288 ? 19.591 -10.732 -3.446 1.00 98.19 288 GLY A N 1
ATOM 2231 C CA . GLY A 1 288 ? 18.891 -9.488 -3.756 1.00 98.19 288 GLY A CA 1
ATOM 2232 C C . GLY A 1 288 ? 18.023 -9.601 -5.000 1.00 98.19 288 GLY A C 1
ATOM 2233 O O . GLY A 1 288 ? 17.980 -10.645 -5.643 1.00 98.19 288 GLY A O 1
ATOM 2234 N N . TRP A 1 289 ? 17.313 -8.538 -5.345 1.00 98.75 289 TRP A N 1
ATOM 2235 C CA . TRP A 1 289 ? 16.487 -8.481 -6.544 1.00 98.75 289 TRP A CA 1
ATOM 2236 C C . TRP A 1 289 ? 16.445 -7.068 -7.126 1.00 98.75 289 TRP A C 1
ATOM 2238 O O . TRP A 1 289 ? 16.721 -6.079 -6.443 1.00 98.75 289 TRP A O 1
ATOM 2248 N N . GLY A 1 290 ? 16.096 -6.979 -8.406 1.00 98.69 290 GLY A N 1
ATOM 2249 C CA . GLY A 1 290 ? 15.818 -5.714 -9.078 1.00 98.69 290 GLY A CA 1
ATOM 2250 C C . GLY A 1 290 ? 14.577 -5.801 -9.954 1.00 98.69 290 GLY A C 1
ATOM 2251 O O . GLY A 1 290 ? 14.201 -6.884 -10.410 1.00 98.69 290 GLY A O 1
ATOM 2252 N N . LEU A 1 291 ? 13.943 -4.658 -10.197 1.00 98.81 291 LEU A N 1
ATOM 2253 C CA . LEU A 1 291 ? 12.784 -4.525 -11.075 1.00 98.81 291 LEU A CA 1
ATOM 2254 C C . LEU A 1 291 ? 12.901 -3.282 -11.941 1.00 98.81 291 LEU A C 1
ATOM 2256 O O . LEU A 1 291 ? 13.285 -2.216 -11.469 1.00 98.81 291 LEU A O 1
ATOM 2260 N N . VAL A 1 292 ? 12.446 -3.418 -13.183 1.00 98.44 292 VAL A N 1
ATOM 2261 C CA . VAL A 1 292 ? 12.069 -2.304 -14.049 1.00 98.44 292 VAL A CA 1
ATOM 2262 C C . VAL A 1 292 ? 10.737 -2.612 -14.723 1.00 98.44 292 VAL A C 1
ATOM 2264 O O . VAL A 1 292 ? 10.578 -3.644 -15.373 1.00 98.44 292 VAL A O 1
ATOM 2267 N N . ARG A 1 293 ? 9.755 -1.722 -14.572 1.00 97.88 293 ARG A N 1
ATOM 2268 C CA . ARG A 1 293 ? 8.426 -1.854 -15.191 1.00 97.88 293 ARG A CA 1
ATOM 2269 C C . ARG A 1 293 ? 7.926 -0.527 -15.743 1.00 97.88 293 ARG A C 1
ATOM 2271 O O . ARG A 1 293 ? 8.315 0.537 -15.273 1.00 97.88 293 ARG A O 1
ATOM 2278 N N . ALA A 1 294 ? 7.024 -0.574 -16.717 1.00 96.81 294 ALA A N 1
ATOM 2279 C CA . ALA A 1 294 ? 6.370 0.627 -17.232 1.00 96.81 294 ALA A CA 1
ATOM 2280 C C . ALA A 1 294 ? 5.176 1.021 -16.347 1.00 96.81 294 ALA A C 1
ATOM 2282 O O . ALA A 1 294 ? 4.308 0.195 -16.049 1.00 96.81 294 ALA A O 1
ATOM 2283 N N . SER A 1 295 ? 5.085 2.292 -15.953 1.00 93.19 295 SER A N 1
ATOM 2284 C CA . SER A 1 295 ? 3.886 2.807 -15.286 1.00 93.19 295 SER A CA 1
ATOM 2285 C C . SER A 1 295 ? 2.672 2.759 -16.220 1.00 93.19 295 SER A C 1
ATOM 2287 O O . SER A 1 295 ? 2.750 3.113 -17.400 1.00 93.19 295 SER A O 1
ATOM 2289 N N . ASN A 1 296 ? 1.527 2.330 -15.684 1.00 87.75 296 ASN A N 1
ATOM 2290 C CA . ASN A 1 296 ? 0.266 2.288 -16.426 1.00 87.75 296 ASN A CA 1
ATOM 2291 C C . ASN A 1 296 ? -0.407 3.666 -16.515 1.00 87.75 296 ASN A C 1
ATOM 2293 O O . ASN A 1 296 ? -1.189 3.895 -17.434 1.00 87.75 296 ASN A O 1
ATOM 2297 N N . THR A 1 297 ? -0.108 4.569 -15.579 1.00 85.88 297 THR A N 1
ATOM 2298 C CA . THR A 1 297 ? -0.794 5.862 -15.412 1.00 85.88 297 THR A CA 1
ATOM 2299 C C . THR A 1 297 ? 0.063 7.055 -15.813 1.00 85.88 297 THR A C 1
ATOM 2301 O O . THR A 1 297 ? -0.474 8.109 -16.134 1.00 85.88 297 THR A O 1
ATOM 2304 N N . THR A 1 298 ? 1.386 6.898 -15.823 1.00 90.06 298 THR A N 1
ATOM 2305 C CA . THR A 1 298 ? 2.342 7.976 -16.099 1.00 90.06 298 THR A CA 1
ATOM 2306 C C . THR A 1 298 ? 3.404 7.530 -17.113 1.00 90.06 298 THR A C 1
ATOM 2308 O O . THR A 1 298 ? 3.655 6.328 -17.266 1.00 90.06 298 THR A O 1
ATOM 2311 N N . PRO A 1 299 ? 4.037 8.466 -17.843 1.00 94.94 299 PRO A N 1
ATOM 2312 C CA . PRO A 1 299 ? 5.090 8.159 -18.809 1.00 94.94 299 PRO A CA 1
ATOM 2313 C C . PRO A 1 299 ? 6.445 7.971 -18.103 1.00 94.94 299 PRO A C 1
ATOM 2315 O O . PRO A 1 299 ? 7.407 8.691 -18.357 1.00 94.94 299 PRO A O 1
ATOM 2318 N N . VAL A 1 300 ? 6.517 7.017 -17.174 1.00 96.31 300 VAL A N 1
ATOM 2319 C CA . VAL A 1 300 ? 7.739 6.697 -16.417 1.00 96.31 300 VAL A CA 1
ATOM 2320 C C . VAL A 1 300 ? 8.014 5.194 -16.420 1.00 96.31 300 VAL A C 1
ATOM 2322 O O . VAL A 1 300 ? 7.087 4.377 -16.484 1.00 96.31 300 VAL A O 1
ATOM 2325 N N . LEU A 1 301 ? 9.293 4.836 -16.332 1.00 97.69 301 LEU A N 1
ATOM 2326 C CA . LEU A 1 301 ? 9.727 3.530 -15.851 1.00 97.69 301 LEU A CA 1
ATOM 2327 C C . LEU A 1 301 ? 9.857 3.602 -14.332 1.00 97.69 301 LEU A C 1
ATOM 2329 O O . LEU A 1 301 ? 10.415 4.560 -13.802 1.00 97.69 301 LEU A O 1
ATOM 2333 N N . VAL A 1 302 ? 9.341 2.582 -13.661 1.00 97.25 302 VAL A N 1
ATOM 2334 C CA . VAL A 1 302 ? 9.393 2.421 -12.210 1.00 97.25 302 VAL A CA 1
ATOM 2335 C C . VAL A 1 302 ? 10.407 1.333 -11.900 1.00 97.25 302 VAL A C 1
ATOM 2337 O O . VAL A 1 302 ? 10.300 0.227 -12.442 1.00 97.25 302 VAL A O 1
ATOM 2340 N N . LEU A 1 303 ? 11.370 1.643 -11.036 1.00 98.19 303 LEU A N 1
ATOM 2341 C CA . LEU A 1 303 ? 12.418 0.728 -10.614 1.00 98.19 303 LEU A CA 1
ATOM 2342 C C . LEU A 1 303 ? 12.488 0.619 -9.095 1.00 98.19 303 LEU A C 1
ATOM 2344 O O . LEU A 1 303 ? 12.171 1.561 -8.366 1.00 98.19 303 LEU A O 1
ATOM 2348 N N . ARG A 1 304 ? 12.927 -0.546 -8.626 1.00 98.06 304 ARG A N 1
ATOM 2349 C CA . ARG A 1 304 ? 13.249 -0.797 -7.220 1.00 98.06 304 ARG A CA 1
ATOM 2350 C C . ARG A 1 304 ? 14.331 -1.866 -7.144 1.00 98.06 304 ARG A C 1
ATOM 2352 O O . ARG A 1 304 ? 14.310 -2.816 -7.927 1.00 98.06 304 ARG A O 1
ATOM 2359 N N . PHE A 1 305 ? 15.244 -1.698 -6.196 1.00 98.50 305 PHE A N 1
ATOM 2360 C CA . PHE A 1 305 ? 16.324 -2.639 -5.925 1.00 98.50 305 PHE A CA 1
ATOM 2361 C C . PHE A 1 305 ? 16.382 -2.952 -4.439 1.00 98.50 305 PHE A C 1
ATOM 2363 O O . PHE A 1 305 ? 16.098 -2.089 -3.606 1.00 98.50 305 PHE A O 1
ATOM 2370 N N . GLU A 1 306 ? 16.776 -4.174 -4.115 1.00 98.50 306 GLU A N 1
ATOM 2371 C CA . GLU A 1 306 ? 16.925 -4.623 -2.738 1.00 98.50 306 GLU A CA 1
ATOM 2372 C C . GLU A 1 306 ? 18.002 -5.703 -2.643 1.00 98.50 306 GLU A C 1
ATOM 2374 O O . GLU A 1 306 ? 18.095 -6.562 -3.521 1.00 98.50 306 GLU A O 1
ATOM 2379 N N . ALA A 1 307 ? 18.810 -5.678 -1.585 1.00 98.38 307 ALA A N 1
ATOM 2380 C CA . ALA A 1 307 ? 19.835 -6.685 -1.342 1.00 98.38 307 ALA A CA 1
ATOM 2381 C C . ALA A 1 307 ? 20.229 -6.802 0.135 1.00 98.38 307 ALA A C 1
ATOM 2383 O O . ALA A 1 307 ? 20.035 -5.889 0.933 1.00 98.38 307 ALA A O 1
ATOM 2384 N N . GLU A 1 308 ? 20.867 -7.917 0.488 1.00 97.81 308 GLU A N 1
ATOM 2385 C CA . GLU A 1 308 ? 21.363 -8.176 1.851 1.00 97.81 308 GLU A CA 1
ATOM 2386 C C . GLU A 1 308 ? 22.539 -7.278 2.258 1.00 97.81 308 GLU A C 1
ATOM 2388 O O . GLU A 1 308 ? 22.845 -7.151 3.440 1.00 97.81 308 GLU A O 1
ATOM 2393 N N . THR A 1 309 ? 23.242 -6.694 1.285 1.00 98.31 309 THR A N 1
ATOM 2394 C CA . THR A 1 309 ? 24.430 -5.861 1.514 1.00 98.31 309 THR A CA 1
ATOM 2395 C C . THR A 1 309 ? 24.488 -4.730 0.496 1.00 98.31 309 THR A C 1
ATOM 2397 O O . THR A 1 309 ? 24.040 -4.902 -0.638 1.00 98.31 309 THR A O 1
ATOM 2400 N N . GLU A 1 310 ? 25.121 -3.615 0.860 1.00 98.25 310 GLU A N 1
ATOM 2401 C CA . GLU A 1 310 ? 25.335 -2.479 -0.049 1.00 98.25 310 GLU A CA 1
ATOM 2402 C C . GLU A 1 310 ? 26.114 -2.873 -1.312 1.00 98.25 310 GLU A C 1
ATOM 2404 O O . GLU A 1 310 ? 25.801 -2.423 -2.411 1.00 98.25 310 GLU A O 1
ATOM 2409 N N . ALA A 1 311 ? 27.100 -3.767 -1.181 1.00 98.50 311 ALA A N 1
ATOM 2410 C CA . ALA A 1 311 ? 27.885 -4.246 -2.317 1.00 98.50 311 ALA A CA 1
ATOM 2411 C C . ALA A 1 311 ? 27.022 -5.018 -3.329 1.00 98.50 311 ALA A C 1
ATOM 2413 O O . ALA A 1 311 ? 27.148 -4.818 -4.536 1.00 98.50 311 ALA A O 1
ATOM 2414 N N . GLU A 1 312 ? 26.121 -5.876 -2.845 1.00 98.44 312 GLU A N 1
ATOM 2415 C CA . GLU A 1 312 ? 25.190 -6.600 -3.712 1.00 98.44 312 GLU A CA 1
ATOM 2416 C C . GLU A 1 312 ? 24.120 -5.669 -4.297 1.00 98.44 312 GLU A C 1
ATOM 2418 O O . GLU A 1 312 ? 23.776 -5.804 -5.470 1.00 98.44 312 GLU A O 1
ATOM 2423 N N . LEU A 1 313 ? 23.641 -4.686 -3.525 1.00 98.62 313 LEU A N 1
ATOM 2424 C CA . LEU A 1 313 ? 22.705 -3.676 -4.019 1.00 98.62 313 LEU A CA 1
ATOM 2425 C C . LEU A 1 313 ? 23.316 -2.895 -5.186 1.00 98.62 313 LEU A C 1
ATOM 2427 O O . LEU A 1 313 ? 22.671 -2.740 -6.225 1.00 98.62 313 LEU A O 1
ATOM 2431 N N . GLN A 1 314 ? 24.568 -2.452 -5.038 1.00 98.62 314 GLN A N 1
ATOM 2432 C CA . GLN A 1 314 ? 25.284 -1.746 -6.095 1.00 98.62 314 GLN A CA 1
ATOM 2433 C C . GLN A 1 314 ? 25.510 -2.642 -7.314 1.00 98.62 314 GLN A C 1
ATOM 2435 O O . GLN A 1 314 ? 25.214 -2.227 -8.429 1.00 98.62 314 GLN A O 1
ATOM 2440 N N . ARG A 1 315 ? 25.926 -3.900 -7.120 1.00 98.31 315 ARG A N 1
ATOM 2441 C CA . ARG A 1 315 ? 26.082 -4.859 -8.225 1.00 98.31 315 ARG A CA 1
ATOM 2442 C C . ARG A 1 315 ? 24.788 -5.015 -9.029 1.00 98.31 315 ARG A C 1
ATOM 2444 O O . ARG A 1 315 ? 24.826 -5.051 -10.257 1.00 98.31 315 ARG A O 1
ATOM 2451 N N . ILE A 1 316 ? 23.642 -5.134 -8.355 1.00 98.62 316 ILE A N 1
ATOM 2452 C CA . ILE A 1 316 ? 22.338 -5.264 -9.017 1.00 98.62 316 ILE A CA 1
ATOM 2453 C C . ILE A 1 316 ? 22.002 -3.982 -9.788 1.00 98.62 316 ILE A C 1
ATOM 2455 O O . ILE A 1 316 ? 21.612 -4.073 -10.953 1.00 98.62 316 ILE A O 1
ATOM 2459 N N . LYS A 1 317 ? 22.191 -2.803 -9.181 1.00 98.62 317 LYS A N 1
ATOM 2460 C CA . LYS A 1 317 ? 22.012 -1.512 -9.865 1.00 98.62 317 LYS A CA 1
ATOM 2461 C C . LYS A 1 317 ? 22.869 -1.415 -11.123 1.00 98.62 317 LYS A C 1
ATOM 2463 O O . LYS A 1 317 ? 22.331 -1.081 -12.173 1.00 98.62 317 LYS A O 1
ATOM 2468 N N . ASP A 1 318 ? 24.144 -1.791 -11.047 1.00 98.44 318 ASP A N 1
ATOM 2469 C CA . ASP A 1 318 ? 25.079 -1.744 -12.175 1.00 98.44 318 ASP A CA 1
ATOM 2470 C C . ASP A 1 318 ? 24.615 -2.634 -13.339 1.00 98.44 318 ASP A C 1
ATOM 2472 O O . ASP A 1 318 ? 24.678 -2.219 -14.497 1.00 98.44 318 ASP A O 1
ATOM 2476 N N . VAL A 1 319 ? 24.088 -3.833 -13.048 1.00 98.31 319 VAL A N 1
ATOM 2477 C CA . VAL A 1 319 ? 23.504 -4.715 -14.076 1.00 98.31 319 VAL A CA 1
ATOM 2478 C C . VAL A 1 319 ? 22.308 -4.041 -14.744 1.00 98.31 319 VAL A C 1
ATOM 2480 O O . VAL A 1 319 ? 22.260 -3.947 -15.968 1.00 98.31 319 VAL A O 1
ATOM 2483 N N . PHE A 1 320 ? 21.354 -3.526 -13.964 1.00 98.50 320 PHE A N 1
ATOM 2484 C CA . PHE A 1 320 ? 20.178 -2.856 -14.527 1.00 98.50 320 PHE A CA 1
ATOM 2485 C C . PHE A 1 320 ? 20.548 -1.603 -15.314 1.00 98.50 320 PHE A C 1
ATOM 2487 O O . PHE A 1 320 ? 20.000 -1.381 -16.392 1.00 98.50 320 PHE A O 1
ATOM 2494 N N . HIS A 1 321 ? 21.493 -0.814 -14.809 1.00 98.38 321 HIS A N 1
ATOM 2495 C CA . HIS A 1 321 ? 22.007 0.363 -15.488 1.00 98.38 321 HIS A CA 1
ATOM 2496 C C . HIS A 1 321 ? 22.630 -0.022 -16.838 1.00 98.38 321 HIS A C 1
ATOM 2498 O O . HIS A 1 321 ? 22.299 0.575 -17.864 1.00 98.38 321 HIS A O 1
ATOM 2504 N N . ALA A 1 322 ? 23.478 -1.055 -16.874 1.00 97.94 322 ALA A N 1
ATOM 2505 C CA . ALA A 1 322 ? 24.093 -1.546 -18.105 1.00 97.94 322 ALA A CA 1
ATOM 2506 C C . ALA A 1 322 ? 23.056 -2.057 -19.122 1.00 97.94 322 ALA A C 1
ATOM 2508 O O . ALA A 1 322 ? 23.111 -1.667 -20.289 1.00 97.94 322 ALA A O 1
ATOM 2509 N N . GLU A 1 323 ? 22.091 -2.880 -18.701 1.00 98.06 323 GLU A N 1
ATOM 2510 C CA . GLU A 1 323 ? 21.056 -3.411 -19.599 1.00 98.06 323 GLU A CA 1
ATOM 2511 C C . GLU A 1 323 ? 20.116 -2.309 -20.118 1.00 98.06 323 GLU A C 1
ATOM 2513 O O . GLU A 1 323 ? 19.799 -2.276 -21.308 1.00 98.06 323 GLU A O 1
ATOM 2518 N N . LEU A 1 324 ? 19.739 -1.340 -19.276 1.00 97.38 324 LEU A N 1
ATOM 2519 C CA . LEU A 1 324 ? 18.946 -0.180 -19.699 1.00 97.38 324 LEU A CA 1
ATOM 2520 C C . LEU A 1 324 ? 19.689 0.689 -20.712 1.00 97.38 324 LEU A C 1
ATOM 2522 O O . LEU A 1 324 ? 19.103 1.094 -21.715 1.00 97.38 324 LEU A O 1
ATOM 2526 N N . LYS A 1 325 ? 20.985 0.936 -20.498 1.00 97.31 325 LYS A N 1
ATOM 2527 C CA . LYS A 1 325 ? 21.809 1.709 -21.435 1.00 97.31 325 LYS A CA 1
ATOM 2528 C C . LYS A 1 325 ? 22.012 1.012 -22.780 1.00 97.31 325 LYS A C 1
ATOM 2530 O O . LYS A 1 325 ? 22.197 1.707 -23.774 1.00 97.31 325 LYS A O 1
ATOM 2535 N N . LYS A 1 326 ? 21.939 -0.322 -22.853 1.00 96.69 326 LYS A N 1
ATOM 2536 C CA . LYS A 1 326 ? 21.974 -1.048 -24.137 1.00 96.69 326 LYS A CA 1
ATOM 2537 C C . LYS A 1 326 ? 20.720 -0.799 -24.975 1.00 96.69 326 LYS A C 1
ATOM 2539 O O . LYS A 1 326 ? 20.831 -0.587 -26.178 1.00 96.69 326 LYS A O 1
ATOM 2544 N N . VAL A 1 327 ? 19.540 -0.823 -24.351 1.00 95.44 327 VAL A N 1
ATOM 2545 C CA . VAL A 1 327 ? 18.253 -0.689 -25.062 1.00 95.44 327 VAL A CA 1
ATOM 2546 C C . VAL A 1 327 ? 17.814 0.763 -25.253 1.00 95.44 327 VAL A C 1
ATOM 2548 O O . VAL A 1 327 ? 17.055 1.066 -26.172 1.00 95.44 327 VAL A O 1
ATOM 2551 N N . ALA A 1 328 ? 18.266 1.663 -24.381 1.00 94.50 328 ALA A N 1
ATOM 2552 C CA . ALA A 1 328 ? 17.915 3.075 -24.400 1.00 94.50 328 ALA A CA 1
ATOM 2553 C C . ALA A 1 328 ? 19.103 3.934 -23.901 1.00 94.50 328 ALA A C 1
ATOM 2555 O O . ALA A 1 328 ? 19.105 4.395 -22.754 1.00 94.50 328 ALA A O 1
ATOM 2556 N N . PRO A 1 329 ? 20.122 4.158 -24.757 1.00 94.25 329 PRO A N 1
ATOM 2557 C CA . PRO A 1 329 ? 21.380 4.818 -24.381 1.00 94.25 329 PRO A CA 1
ATOM 2558 C C . PRO A 1 329 ? 21.214 6.228 -23.795 1.00 94.25 329 PRO A C 1
ATOM 2560 O O . PRO A 1 329 ? 21.966 6.626 -22.899 1.00 94.25 329 PRO A O 1
ATOM 2563 N N . ASP A 1 330 ? 20.195 6.951 -24.261 1.00 93.56 330 ASP A N 1
ATOM 2564 C CA . ASP A 1 330 ? 19.939 8.350 -23.910 1.00 93.56 330 ASP A CA 1
ATOM 2565 C C . ASP A 1 330 ? 19.154 8.531 -22.598 1.00 93.56 330 ASP A C 1
ATOM 2567 O O . ASP A 1 330 ? 18.923 9.664 -22.181 1.00 93.56 330 ASP A O 1
ATOM 2571 N N . LEU A 1 331 ? 18.725 7.448 -21.929 1.00 93.44 331 LEU A N 1
ATOM 2572 C CA . LEU A 1 331 ? 18.013 7.569 -20.650 1.00 93.44 331 LEU A CA 1
ATOM 2573 C C . LEU A 1 331 ? 18.922 8.126 -19.561 1.00 93.44 331 LEU A C 1
ATOM 2575 O O . LEU A 1 331 ? 20.007 7.596 -19.326 1.00 93.44 331 LEU A O 1
ATOM 2579 N N . ASP A 1 332 ? 18.445 9.134 -18.844 1.00 92.88 332 ASP A N 1
ATOM 2580 C CA . ASP A 1 332 ? 19.053 9.571 -17.592 1.00 92.88 332 ASP A CA 1
ATOM 2581 C C . ASP A 1 332 ? 18.628 8.620 -16.462 1.00 92.88 332 ASP A C 1
ATOM 2583 O O . ASP A 1 332 ? 17.434 8.470 -16.183 1.00 92.88 332 ASP A O 1
ATOM 2587 N N . LEU A 1 333 ? 19.594 7.917 -15.869 1.00 95.56 333 LEU A N 1
ATOM 2588 C CA . LEU A 1 333 ? 19.365 6.887 -14.856 1.00 95.56 333 LEU A CA 1
ATOM 2589 C C . LEU A 1 333 ? 19.896 7.399 -13.507 1.00 95.56 333 LEU A C 1
ATOM 2591 O O . LEU A 1 333 ? 21.107 7.523 -13.348 1.00 95.56 333 LEU A O 1
ATOM 2595 N N . PRO A 1 334 ? 19.024 7.712 -12.531 1.00 93.50 334 PRO A N 1
ATOM 2596 C CA . PRO A 1 334 ? 19.420 8.372 -11.288 1.00 93.50 334 PRO A CA 1
ATOM 2597 C C . PRO A 1 334 ? 19.853 7.375 -10.193 1.00 93.50 334 PRO A C 1
ATOM 2599 O O . PRO A 1 334 ? 19.511 7.566 -9.024 1.00 93.50 334 PRO A O 1
ATOM 2602 N N . PHE A 1 335 ? 20.524 6.275 -10.556 1.00 94.12 335 PHE A N 1
ATOM 2603 C CA . PHE A 1 335 ? 20.919 5.206 -9.630 1.00 94.12 335 PHE A CA 1
ATOM 2604 C C . PHE A 1 335 ? 22.172 4.455 -10.073 1.00 94.12 335 PHE A C 1
ATOM 2606 O O . PHE A 1 335 ? 22.472 4.457 -11.286 1.00 94.12 335 PHE A O 1
#

pLDDT: mean 97.26, std 2.57, range [71.06, 98.94]

Nearest PDB structures (foldseek):
  3rsm-assembly1_A  TM=9.848E-01  e=4.462E-57  Pseudomonas aeruginosa
  2fkf-assembly1_A  TM=9.885E-01  e=2.412E-56  Pseudomonas aeruginosa
  2fkm-assembly1_X  TM=9.974E-01  e=5.448E-56  Pseudomonas aeruginosa
  4il8-assembly1_A  TM=9.795E-01  e=3.420E-56  Pseudomonas aeruginosa PAO1
  3c04-assembly1_A  TM=9.760E-01  e=5.140E-56  unclassified

Solvent-accessible surface area (backbone atoms only — not comparable to full-atom values): 18119 Å² total; per-residue (Å²): 112,70,71,60,50,55,56,46,25,62,76,68,65,66,68,88,90,75,90,84,86,90,80,92,76,90,55,62,68,58,55,52,49,59,48,56,76,71,58,66,58,71,47,77,46,35,34,32,39,31,11,33,17,12,60,30,31,82,44,46,60,62,50,48,33,71,56,53,34,49,67,46,77,35,52,35,65,72,37,97,79,34,90,74,47,66,30,46,43,79,38,72,81,52,38,48,68,50,32,49,49,15,56,75,69,68,18,49,27,22,40,28,25,16,45,79,23,38,23,40,26,41,27,23,35,86,41,49,78,51,52,35,46,62,51,41,47,58,51,48,54,60,53,24,78,80,36,72,60,38,36,38,36,33,22,72,80,36,62,78,65,49,47,59,55,35,42,77,56,44,26,39,61,39,80,41,48,80,48,72,73,56,44,44,52,46,32,71,70,74,64,30,36,35,36,34,30,58,74,17,38,33,21,41,30,62,102,48,89,40,55,56,29,13,57,61,48,51,52,53,49,49,29,54,53,29,69,44,92,57,56,52,45,66,54,56,67,71,51,89,78,62,54,61,58,68,85,41,77,35,82,57,41,79,81,48,36,62,56,50,44,52,44,51,74,72,72,50,83,78,73,94,50,52,77,43,74,84,61,31,48,33,40,43,40,100,59,31,37,39,37,44,26,57,48,92,88,50,44,26,37,41,30,42,42,31,8,77,42,71,70,52,34,49,52,52,45,52,52,53,50,53,46,46,40,72,75,40,68,85,64,77,72,100,114

Secondary structure (DSSP, 8-state):
-HHHHHHHHHHTT--------------HHHHHHHHHHH---SS--EEEEE-TTSGGGGTHHHHHHHTT-EEEEES-S--TT--SS-S-TTSGGGGHHHHHHHHHHT-SEEEEE-SSSSBEEEEETTS-EE-HHHHHHHHHHHHHHHSTT-EEEEETTS-TTHHHHHHHTT-EEEEE-SSHHHHHHHHHHHT-SEEE-TTSBEEE-TTS-SSB-HHHHHHHHHHHHHH-SS-HHHHHHTS---EEPPPEEEE--TTTHHHHHHHHHHH----S-EEE-SSSEEEEETTEEEEEEE-SSSSEEEEEEEESSHHHHHHHHHHHHHHHHHH-TT-----

InterPro domains:
  IPR005841 Alpha-D-phosphohexomutase superfamily [PR00509] (44-63)
  IPR005841 Alpha-D-phosphohexomutase superfamily [PR00509] (78-91)
  IPR005841 Alpha-D-phosphohexomutase superfamily [PR00509] (107-122)
  IPR005843 Alpha-D-phosphohexomutase, C-terminal [PF00408] (247-319)
  IPR005845 Alpha-D-phosphohexomutase, alpha/beta/alpha domain II [PF02879] (30-127)
  IPR005846 Alpha-D-phosphohexomutase, alpha/beta/alpha domain III [PF02880] (132-238)
  IPR016055 Alpha-D-phosphohexomutase, alpha/beta/alpha I/II/III [SSF53738] (27-130)
  IPR016055 Alpha-D-phosphohexomutase, alpha/beta/alpha I/II/III [SSF53738] (132-237)
  IPR036900 Alpha-D-phosphohexomutase, C-terminal domain superfamily [SSF55957] (241-335)

Foldseek 3Di:
DVVVVVVVCVVVVVDDDDDDDDDDDDCLVVVLCLLLVPFAFLDEFEEEEEALLAPCLVHQQVSSVSNVYRYHYDNSHRDPVSVDDAQQLLDPVRCPVQLVVLQVVLGLWYWGAHRHALFIWIAGSNGDTDFFLLLLLLVLLVVLVVPAAAEEEEELQHFPLSCVSNVVSRYHYHYAHDDQVRQLVVCVVRVHQWYIYRSGFIAGNVSDDGHRGNSSSVSVVSSSQSPDPDGPVVVSVPGDDWDKDRKDKWAAAPVCQVVLQVCCVPPADDDPFDWDSNFGTWTHDPFWIKGWGADPPHRIIIIMITGNDPVVRVVRVVSVVVRSCVSPVPTDDPD

Mean predicted aligned error: 3.25 Å

Organism: NCBI:txid875330